Protein AF-A0A950UNB4-F1 (afdb_monomer_lite)

Structure (mmCIF, N/CA/C/O backbone):
data_AF-A0A950UNB4-F1
#
_entry.id   AF-A0A950UNB4-F1
#
loop_
_atom_site.group_PDB
_atom_site.id
_atom_site.type_symbol
_atom_site.label_atom_id
_atom_site.label_alt_id
_atom_site.label_comp_id
_atom_site.label_asym_id
_atom_site.label_entity_id
_atom_site.label_seq_id
_atom_site.pdbx_PDB_ins_code
_atom_site.Cartn_x
_atom_site.Cartn_y
_atom_site.Cartn_z
_atom_site.occupancy
_atom_site.B_iso_or_equiv
_atom_site.auth_seq_id
_atom_site.auth_comp_id
_atom_site.auth_asym_id
_atom_site.auth_atom_id
_atom_site.pdbx_PDB_model_num
ATOM 1 N N . MET A 1 1 ? 52.572 -15.939 2.441 1.00 41.12 1 MET A N 1
ATOM 2 C CA . MET A 1 1 ? 53.279 -15.025 3.361 1.00 41.12 1 MET A CA 1
ATOM 3 C C . MET A 1 1 ? 52.448 -14.920 4.624 1.00 41.12 1 MET A C 1
ATOM 5 O O . MET A 1 1 ? 51.323 -14.448 4.558 1.00 41.12 1 MET A O 1
ATOM 9 N N . SER A 1 2 ? 52.970 -15.480 5.713 1.00 45.66 2 SER A N 1
ATOM 10 C CA . SER A 1 2 ? 52.348 -15.537 7.039 1.00 45.66 2 SER A CA 1
ATOM 11 C C . SER A 1 2 ? 52.700 -14.290 7.850 1.00 45.66 2 SER A C 1
ATOM 13 O O . SER A 1 2 ? 53.858 -13.880 7.836 1.00 45.66 2 SER A O 1
ATOM 15 N N . IL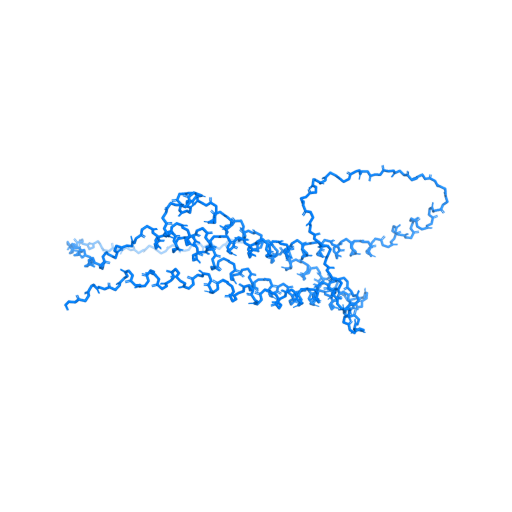E A 1 3 ? 51.739 -13.728 8.584 1.00 51.66 3 ILE A N 1
ATOM 16 C CA . ILE A 1 3 ? 51.956 -12.687 9.607 1.00 51.66 3 ILE A CA 1
ATOM 17 C C . ILE A 1 3 ? 51.062 -13.083 10.795 1.00 51.66 3 ILE A C 1
ATOM 19 O O . ILE A 1 3 ? 49.845 -13.032 10.683 1.00 51.66 3 ILE A O 1
ATOM 23 N N . LEU A 1 4 ? 51.570 -13.877 11.741 1.00 56.19 4 LEU A N 1
ATOM 24 C CA . LEU A 1 4 ? 52.256 -13.516 12.994 1.00 56.19 4 LEU A CA 1
ATOM 25 C C . LEU A 1 4 ? 51.346 -12.790 14.006 1.00 56.19 4 LEU A C 1
ATOM 27 O O . LEU A 1 4 ? 51.269 -11.567 14.056 1.00 56.19 4 LEU A O 1
ATOM 31 N N . THR A 1 5 ? 50.674 -13.598 14.825 1.00 55.00 5 THR A N 1
ATOM 32 C CA . THR A 1 5 ? 49.846 -13.210 15.972 1.00 55.00 5 THR A CA 1
ATOM 33 C C . THR A 1 5 ? 50.734 -13.058 17.211 1.00 55.00 5 THR A C 1
ATOM 35 O O . THR A 1 5 ? 51.374 -14.025 17.622 1.00 55.00 5 THR A O 1
ATOM 38 N N . VAL A 1 6 ? 50.780 -11.872 17.826 1.00 59.62 6 VAL A N 1
ATOM 39 C CA . VAL A 1 6 ? 51.459 -11.645 19.116 1.00 59.62 6 VAL A CA 1
ATOM 40 C C . VAL A 1 6 ? 50.409 -11.617 20.224 1.00 59.62 6 VAL A C 1
ATOM 42 O O . VAL A 1 6 ? 49.565 -10.725 20.268 1.00 59.62 6 VAL A O 1
ATOM 45 N N . ALA A 1 7 ? 50.460 -12.613 21.106 1.00 50.34 7 ALA A N 1
ATOM 46 C CA . ALA A 1 7 ? 49.634 -12.706 22.303 1.00 50.34 7 ALA A CA 1
ATOM 47 C C . ALA A 1 7 ? 50.354 -12.038 23.486 1.00 50.34 7 ALA A C 1
ATOM 49 O O . ALA A 1 7 ? 51.436 -12.470 23.880 1.00 50.34 7 ALA A O 1
ATOM 50 N N . LEU A 1 8 ? 49.748 -10.995 24.062 1.00 63.56 8 LEU A N 1
ATOM 51 C CA . LEU A 1 8 ? 50.171 -10.408 25.334 1.00 63.56 8 LEU A CA 1
ATOM 52 C C . LEU A 1 8 ? 49.414 -11.101 26.479 1.00 63.56 8 LEU A C 1
ATOM 54 O O . LEU A 1 8 ? 48.195 -10.973 26.584 1.00 63.56 8 LEU A O 1
ATOM 58 N N . LEU A 1 9 ? 50.136 -11.820 27.343 1.00 57.53 9 LEU A N 1
ATOM 59 C CA . LEU A 1 9 ? 49.620 -12.316 28.621 1.00 57.53 9 LEU A CA 1
ATOM 60 C C . LEU A 1 9 ? 49.656 -11.183 29.659 1.00 57.53 9 LEU A C 1
ATOM 62 O O . LEU A 1 9 ? 50.733 -10.731 30.044 1.00 57.53 9 LEU A O 1
ATOM 66 N N . ALA A 1 10 ? 48.487 -10.765 30.146 1.00 61.09 10 ALA A N 1
ATOM 67 C CA . ALA A 1 10 ? 48.351 -9.898 31.312 1.00 61.09 10 ALA A CA 1
ATOM 68 C C . ALA A 1 10 ? 47.981 -10.745 32.542 1.00 61.09 10 ALA A C 1
ATOM 70 O O . ALA A 1 10 ? 46.946 -11.410 32.563 1.00 61.09 10 ALA A O 1
ATOM 71 N N . VAL A 1 11 ? 48.836 -10.723 33.567 1.00 57.12 11 VAL A N 1
ATOM 72 C CA . VAL A 1 11 ? 48.591 -11.356 34.871 1.00 57.12 11 VAL A CA 1
ATOM 73 C C . VAL A 1 11 ? 47.710 -10.417 35.698 1.00 57.12 11 VAL A C 1
ATOM 75 O O . VAL A 1 11 ? 48.172 -9.387 36.183 1.00 57.12 11 VAL A O 1
ATOM 78 N N . GLY A 1 12 ? 46.423 -10.751 35.813 1.00 60.25 12 GLY A N 1
ATOM 79 C CA . GLY A 1 12 ? 45.445 -10.015 36.615 1.00 60.25 12 GLY A CA 1
ATOM 80 C C . GLY A 1 12 ? 45.428 -10.485 38.071 1.00 60.25 12 GLY A C 1
ATOM 81 O O . GLY A 1 12 ? 45.264 -11.670 38.349 1.00 60.25 12 GLY A O 1
ATOM 82 N N . VAL A 1 13 ? 45.587 -9.542 38.998 1.00 61.50 13 VAL A N 1
ATOM 83 C CA . VAL A 1 13 ? 45.483 -9.746 40.449 1.00 61.50 13 VAL A CA 1
ATOM 84 C C . VAL A 1 13 ? 44.013 -9.990 40.807 1.00 61.50 13 VAL A C 1
ATOM 86 O O . VAL A 1 13 ? 43.158 -9.159 40.505 1.00 61.50 13 VAL A O 1
ATOM 89 N N . ALA A 1 14 ? 43.701 -11.126 41.433 1.00 56.97 14 ALA A N 1
ATOM 90 C CA . ALA A 1 14 ? 42.340 -11.473 41.835 1.00 56.97 14 ALA A CA 1
ATOM 91 C C . ALA A 1 14 ? 41.871 -10.580 43.001 1.00 56.97 14 ALA A C 1
ATOM 93 O O . ALA A 1 14 ? 42.247 -10.795 44.153 1.00 56.97 14 ALA A O 1
ATOM 94 N N . GLN A 1 15 ? 41.048 -9.572 42.706 1.00 67.94 15 GLN A N 1
ATOM 95 C CA . GLN A 1 15 ? 40.270 -8.854 43.717 1.00 67.94 15 GLN A CA 1
ATOM 96 C C . GLN A 1 15 ? 39.088 -9.725 44.153 1.00 67.94 15 GLN A C 1
ATOM 98 O O . GLN A 1 15 ? 38.289 -10.162 43.326 1.00 67.94 15 GLN A O 1
ATOM 103 N N . ALA A 1 16 ? 38.981 -9.979 45.459 1.00 66.19 16 ALA A N 1
ATOM 104 C CA . ALA A 1 16 ? 37.821 -10.639 46.041 1.00 66.19 16 ALA A CA 1
ATOM 105 C C . ALA A 1 16 ? 36.559 -9.794 45.760 1.00 66.19 16 ALA A C 1
ATOM 107 O O . ALA A 1 16 ? 36.562 -8.598 46.070 1.00 66.19 16 ALA A O 1
ATOM 108 N N . PRO A 1 17 ? 35.496 -10.369 45.164 1.00 66.38 17 PRO A N 1
ATOM 109 C CA . PRO A 1 17 ? 34.292 -9.621 44.837 1.00 66.38 17 PRO A CA 1
ATOM 110 C C . PRO A 1 17 ? 33.612 -9.151 46.124 1.00 66.38 17 PRO A C 1
ATOM 112 O O . PRO A 1 17 ? 33.198 -9.955 46.960 1.00 66.38 17 PRO A O 1
ATOM 115 N N . ALA A 1 18 ? 33.506 -7.832 46.284 1.00 72.81 18 ALA A N 1
ATOM 116 C CA . ALA A 1 18 ? 32.663 -7.231 47.305 1.00 72.81 18 ALA A CA 1
ATOM 117 C C . ALA A 1 18 ? 31.197 -7.665 47.081 1.00 72.81 18 ALA A C 1
ATOM 119 O O . ALA A 1 18 ? 30.778 -7.789 45.925 1.00 72.81 18 ALA A O 1
ATOM 120 N N . PRO A 1 19 ? 30.407 -7.898 48.146 1.00 66.69 19 PRO A N 1
ATOM 121 C CA . PRO A 1 19 ? 29.003 -8.266 48.017 1.00 66.69 19 PRO A CA 1
ATOM 122 C C . PRO A 1 19 ? 28.251 -7.169 47.257 1.00 66.69 19 PRO A C 1
ATOM 124 O O . PRO A 1 19 ? 28.128 -6.036 47.723 1.00 66.69 19 PRO A O 1
ATOM 127 N N . ALA A 1 20 ? 27.788 -7.511 46.055 1.00 69.00 20 ALA A N 1
ATOM 128 C CA . ALA A 1 20 ? 27.021 -6.616 45.207 1.00 69.00 20 ALA A CA 1
ATOM 129 C C . ALA A 1 20 ? 25.715 -6.237 45.919 1.00 69.00 20 ALA A C 1
ATOM 131 O O . ALA A 1 20 ? 24.956 -7.108 46.349 1.00 69.00 20 ALA A O 1
ATOM 132 N N . ALA A 1 21 ? 25.465 -4.934 46.054 1.00 68.69 21 ALA A N 1
ATOM 133 C CA . ALA A 1 21 ? 24.196 -4.420 46.544 1.00 68.69 21 ALA A CA 1
ATOM 134 C C . ALA A 1 21 ? 23.060 -4.980 45.676 1.00 68.69 21 ALA A C 1
ATOM 136 O O . ALA A 1 21 ? 23.083 -4.849 44.451 1.00 68.69 21 ALA A O 1
ATOM 137 N N . SER A 1 22 ? 22.088 -5.630 46.316 1.00 72.50 22 SER A N 1
ATOM 138 C CA . SER A 1 22 ? 20.920 -6.187 45.634 1.00 72.50 22 SER A CA 1
ATOM 139 C C . SER A 1 22 ? 20.162 -5.043 44.942 1.00 72.50 22 SER A C 1
ATOM 141 O O . SER A 1 22 ? 19.781 -4.092 45.632 1.00 72.50 22 SER A O 1
ATOM 143 N N . PRO A 1 23 ? 19.981 -5.061 43.608 1.00 72.00 23 PRO A N 1
ATOM 144 C CA . PRO A 1 23 ? 19.343 -3.962 42.898 1.00 72.00 23 PRO A CA 1
ATOM 145 C C . PRO A 1 23 ? 17.878 -3.865 43.325 1.00 72.00 23 PRO A C 1
ATOM 147 O O . PRO A 1 23 ? 17.089 -4.786 43.114 1.00 72.00 23 PRO A O 1
ATOM 150 N N . THR A 1 24 ? 17.513 -2.738 43.933 1.00 74.69 24 THR A N 1
ATOM 151 C CA . THR A 1 24 ? 16.119 -2.395 44.213 1.00 74.69 24 THR A CA 1
ATOM 152 C C . THR A 1 24 ? 15.338 -2.441 42.893 1.00 74.69 24 THR A C 1
ATOM 154 O O . THR A 1 24 ? 15.761 -1.787 41.934 1.00 74.69 24 THR A O 1
ATOM 157 N N . PRO A 1 25 ? 14.231 -3.203 42.793 1.00 70.44 25 PRO A N 1
ATOM 158 C CA . PRO A 1 25 ? 13.469 -3.288 41.556 1.00 70.44 25 PRO A CA 1
ATOM 159 C C . PRO A 1 25 ? 12.986 -1.886 41.154 1.00 70.44 25 PRO A C 1
ATOM 161 O O . PRO A 1 25 ? 12.507 -1.142 42.018 1.00 70.44 25 PRO A O 1
ATOM 164 N N . PRO A 1 26 ? 13.126 -1.498 39.873 1.00 75.31 26 PRO A N 1
ATOM 165 C CA . PRO A 1 26 ? 12.706 -0.183 39.413 1.00 75.31 26 PRO A CA 1
ATOM 166 C C . PRO A 1 26 ? 11.214 0.019 39.721 1.00 75.31 26 PRO A C 1
ATOM 168 O O . PRO A 1 26 ? 10.431 -0.927 39.574 1.00 75.31 26 PRO A O 1
ATOM 171 N N . PRO A 1 27 ? 10.801 1.222 40.168 1.00 69.38 27 PRO A N 1
ATOM 172 C CA . PRO A 1 27 ? 9.409 1.489 40.492 1.00 69.38 27 PRO A CA 1
ATOM 173 C C . PRO A 1 27 ? 8.541 1.179 39.275 1.00 69.38 27 PRO A C 1
ATOM 175 O O . PRO A 1 27 ? 8.812 1.641 38.166 1.00 69.38 27 PRO A O 1
ATOM 178 N N . THR A 1 28 ? 7.510 0.360 39.480 1.00 62.16 28 THR A N 1
ATOM 179 C CA . THR A 1 28 ? 6.592 -0.044 38.414 1.00 62.16 28 THR A CA 1
ATOM 180 C C . THR A 1 28 ? 5.927 1.200 37.829 1.00 62.16 28 THR A C 1
ATOM 182 O O . THR A 1 28 ? 5.069 1.813 38.463 1.00 62.16 28 THR A O 1
ATOM 185 N N . ILE A 1 29 ? 6.332 1.577 36.617 1.00 62.59 29 ILE A N 1
ATOM 186 C CA . ILE A 1 29 ? 5.699 2.637 35.836 1.00 62.59 29 ILE A CA 1
ATOM 187 C C . ILE A 1 29 ? 4.278 2.148 35.521 1.00 62.59 29 ILE A C 1
ATOM 189 O O . ILE A 1 29 ? 4.100 1.102 34.903 1.00 62.59 29 ILE A O 1
ATOM 193 N N . ILE A 1 30 ? 3.293 2.854 36.075 1.00 63.88 30 ILE A N 1
ATOM 194 C CA . ILE A 1 30 ? 1.831 2.704 35.974 1.00 63.88 30 ILE A CA 1
ATOM 195 C C . ILE A 1 30 ? 1.367 1.688 34.907 1.00 63.88 30 ILE A C 1
ATOM 197 O O . ILE A 1 30 ? 1.528 1.902 33.706 1.00 63.88 30 ILE A O 1
ATOM 201 N N . ARG A 1 31 ? 0.712 0.597 35.337 1.00 62.59 31 ARG A N 1
ATOM 202 C CA . ARG A 1 31 ? 0.027 -0.331 34.420 1.00 62.59 31 ARG A CA 1
ATOM 203 C C . ARG A 1 31 ? -1.245 0.325 33.888 1.00 62.59 31 ARG A C 1
ATOM 205 O O . ARG A 1 31 ? -2.280 0.311 34.552 1.00 62.59 31 ARG A O 1
ATOM 212 N N . ILE A 1 32 ? -1.165 0.881 32.687 1.00 72.69 32 ILE A N 1
ATOM 213 C CA . ILE A 1 32 ? -2.324 1.390 31.956 1.00 72.69 32 ILE A CA 1
ATOM 214 C C . ILE A 1 32 ? -3.177 0.188 31.527 1.00 72.69 32 ILE A C 1
ATOM 216 O O . ILE A 1 32 ? -2.726 -0.654 30.750 1.00 72.69 32 ILE A O 1
ATOM 220 N N . LYS A 1 33 ? -4.403 0.078 32.051 1.00 78.38 33 LYS A N 1
ATOM 221 C CA . LYS A 1 33 ? -5.373 -0.925 31.593 1.00 78.38 33 LYS A CA 1
ATOM 222 C C . LYS A 1 33 ? -5.939 -0.465 30.249 1.00 78.38 33 LYS A C 1
ATOM 224 O O . LYS A 1 33 ? -6.772 0.431 30.223 1.00 78.38 33 LYS A O 1
ATOM 229 N N . SER A 1 34 ? -5.483 -1.053 29.146 1.00 87.50 34 SER A N 1
ATOM 230 C CA . SER A 1 34 ? -6.105 -0.852 27.833 1.00 87.50 34 SER A CA 1
ATOM 231 C C . SER A 1 34 ? -7.346 -1.728 27.696 1.00 87.50 34 SER A C 1
ATOM 233 O O . SER A 1 34 ? -7.325 -2.896 28.092 1.00 87.50 34 SER A O 1
ATOM 235 N N . THR A 1 35 ? -8.409 -1.198 27.098 1.00 91.75 35 THR A N 1
ATOM 236 C CA . THR A 1 35 ? -9.564 -2.014 26.712 1.00 91.75 35 THR A CA 1
ATOM 237 C C . THR A 1 35 ? -9.194 -2.990 25.587 1.00 91.75 35 THR A C 1
ATOM 239 O O . THR A 1 35 ? -8.235 -2.742 24.843 1.00 91.75 35 THR A O 1
ATOM 242 N N . PRO A 1 36 ? -9.951 -4.093 25.416 1.00 92.25 36 PRO A N 1
ATOM 243 C CA . PRO A 1 36 ? -9.761 -5.005 24.288 1.00 92.25 36 PRO A CA 1
ATOM 244 C C . PRO A 1 36 ? -9.831 -4.296 22.929 1.00 92.25 36 PRO A C 1
ATOM 246 O O . PRO A 1 36 ? -9.026 -4.594 22.050 1.00 92.25 36 PRO A O 1
ATOM 249 N N . PHE A 1 37 ? -10.724 -3.306 22.786 1.00 93.94 37 PHE A N 1
ATOM 250 C CA . PHE A 1 37 ? -10.820 -2.470 21.587 1.00 93.94 37 PHE A CA 1
ATOM 251 C C . PHE A 1 37 ? -9.504 -1.746 21.306 1.00 93.94 37 PHE A C 1
ATOM 253 O O . PHE A 1 37 ? -8.954 -1.879 20.217 1.00 93.94 37 PHE A O 1
ATOM 260 N N . CYS A 1 38 ? -8.954 -1.027 22.289 1.00 94.44 38 CYS A N 1
ATOM 261 C CA . CYS A 1 38 ? -7.722 -0.269 22.082 1.00 94.44 38 CYS A CA 1
ATOM 262 C C . CYS A 1 38 ? -6.505 -1.147 21.844 1.00 94.44 38 CYS A C 1
ATOM 264 O O . CYS A 1 38 ? -5.592 -0.748 21.122 1.00 94.44 38 CYS A O 1
ATOM 266 N N . GLN A 1 39 ? -6.498 -2.351 22.410 1.00 93.94 39 GLN A N 1
ATOM 267 C CA . GLN A 1 39 ? -5.476 -3.331 22.096 1.00 93.94 39 GLN A CA 1
ATOM 268 C C . GLN A 1 39 ? -5.593 -3.811 20.642 1.00 93.94 39 GLN A C 1
ATOM 270 O O . GLN A 1 39 ? -4.605 -3.761 19.916 1.00 93.94 39 GLN A O 1
ATOM 275 N N . ALA A 1 40 ? -6.786 -4.210 20.188 1.00 94.88 40 ALA A N 1
ATOM 276 C CA . ALA A 1 40 ? -7.013 -4.630 18.804 1.00 94.88 40 ALA A CA 1
ATOM 277 C C . ALA A 1 40 ? -6.703 -3.507 17.799 1.00 94.88 40 ALA A C 1
ATOM 279 O O . ALA A 1 40 ? -5.984 -3.732 16.824 1.00 94.88 40 ALA A O 1
ATOM 280 N N . PHE A 1 41 ? -7.175 -2.291 18.083 1.00 95.81 41 PHE A N 1
ATOM 281 C CA . PHE A 1 41 ? -6.915 -1.092 17.295 1.00 95.81 41 PHE A CA 1
ATOM 282 C C . PHE A 1 41 ? -5.414 -0.804 17.174 1.00 95.81 41 PHE A C 1
ATOM 284 O O . PHE A 1 41 ? -4.903 -0.649 16.068 1.00 95.81 41 PHE A O 1
ATOM 291 N N . ARG A 1 42 ? -4.687 -0.757 18.297 1.00 95.06 42 ARG A N 1
ATOM 292 C CA . ARG A 1 42 ? -3.248 -0.462 18.293 1.00 95.06 42 ARG A CA 1
ATOM 293 C C . ARG A 1 42 ? -2.448 -1.557 17.597 1.00 95.06 42 ARG A C 1
ATOM 295 O O . ARG A 1 42 ? -1.561 -1.245 16.813 1.00 95.06 42 ARG A O 1
ATOM 302 N N . ASP A 1 43 ? -2.737 -2.815 17.909 1.00 94.56 43 ASP A N 1
ATOM 303 C CA . ASP A 1 43 ? -1.905 -3.927 17.461 1.00 94.56 43 ASP A CA 1
ATOM 304 C C . ASP A 1 43 ? -2.146 -4.241 15.965 1.00 94.56 43 ASP A C 1
ATOM 306 O O . ASP A 1 43 ? -1.206 -4.647 15.284 1.00 94.56 43 ASP A O 1
ATOM 310 N N . ASN A 1 44 ? -3.351 -3.978 15.427 1.00 96.50 44 ASN A N 1
ATOM 311 C CA . ASN A 1 44 ? -3.733 -4.350 14.053 1.00 96.50 44 ASN A CA 1
ATOM 312 C C . ASN A 1 44 ? -4.006 -3.132 13.171 1.00 96.50 44 ASN A C 1
ATOM 314 O O . ASN A 1 44 ? -3.260 -2.894 12.226 1.00 96.50 44 ASN A O 1
ATOM 318 N N . ILE A 1 45 ? -5.032 -2.334 13.491 1.00 96.38 45 ILE A N 1
ATOM 319 C CA . ILE A 1 45 ? -5.467 -1.203 12.651 1.00 96.38 45 ILE A CA 1
ATOM 320 C C . ILE A 1 45 ? -4.340 -0.178 12.494 1.00 96.38 45 ILE A C 1
ATOM 322 O O . ILE A 1 45 ? -3.996 0.198 11.377 1.00 96.38 45 ILE A O 1
ATOM 326 N N . LEU A 1 46 ? -3.714 0.244 13.595 1.00 94.44 46 LEU A N 1
ATOM 327 C CA . LEU A 1 46 ? -2.632 1.226 13.546 1.00 94.44 46 LEU A CA 1
ATOM 328 C C . LEU A 1 46 ? -1.389 0.674 12.830 1.00 94.44 46 LEU A C 1
ATOM 330 O O . LEU A 1 46 ? -0.784 1.383 12.027 1.00 94.44 46 LEU A O 1
ATOM 334 N N . SER A 1 47 ? -1.035 -0.589 13.075 1.00 96.06 47 SER A N 1
ATOM 335 C CA . SER A 1 47 ? 0.068 -1.270 12.385 1.00 96.06 47 SER A CA 1
ATOM 336 C C . SER A 1 47 ? -0.175 -1.358 10.874 1.00 96.06 47 SER A C 1
ATOM 3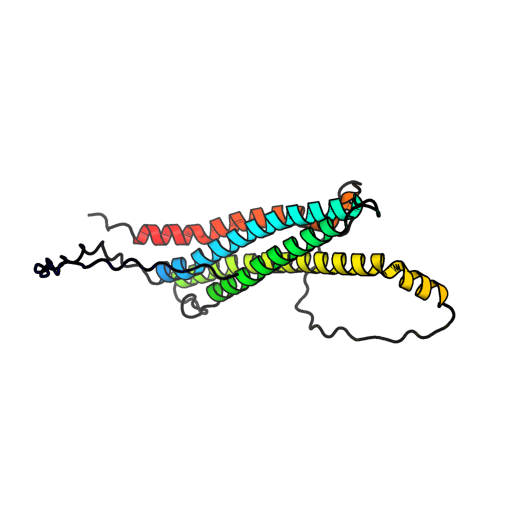38 O O . SER A 1 47 ? 0.719 -1.044 10.089 1.00 96.06 47 SER A O 1
ATOM 340 N N . ALA A 1 48 ? -1.397 -1.703 10.460 1.00 96.75 48 ALA A N 1
ATOM 341 C CA . ALA A 1 48 ? -1.799 -1.747 9.059 1.00 96.75 48 ALA A CA 1
ATOM 342 C C . ALA A 1 48 ? -1.727 -0.357 8.408 1.00 96.75 48 ALA A C 1
ATOM 344 O O . ALA A 1 48 ? -1.176 -0.225 7.320 1.00 96.75 48 ALA A O 1
ATOM 345 N N . VAL A 1 49 ? -2.183 0.700 9.093 1.00 95.56 49 VAL A N 1
ATOM 346 C CA . VAL A 1 49 ? -2.046 2.091 8.617 1.00 95.56 49 VAL A CA 1
ATOM 347 C C . VAL A 1 49 ? -0.582 2.463 8.396 1.00 95.56 49 VAL A C 1
ATOM 349 O O . VAL A 1 49 ? -0.248 3.059 7.374 1.00 95.56 49 VAL A O 1
ATOM 352 N N . VAL A 1 50 ? 0.307 2.122 9.333 1.00 95.12 50 VAL A N 1
ATOM 353 C CA . VAL A 1 50 ? 1.748 2.377 9.180 1.00 95.12 50 VAL A CA 1
ATOM 354 C C . VAL A 1 50 ? 2.304 1.627 7.967 1.00 95.12 50 VAL A C 1
ATOM 356 O O . VAL A 1 50 ? 3.028 2.228 7.174 1.00 95.12 50 VAL A O 1
ATOM 359 N N . GLY A 1 51 ? 1.918 0.361 7.785 1.00 95.56 51 GLY A N 1
ATOM 360 C CA . GLY A 1 51 ? 2.279 -0.433 6.612 1.00 95.56 51 GLY A CA 1
ATOM 361 C C . GLY A 1 51 ? 1.813 0.210 5.304 1.00 95.56 51 GLY A C 1
ATOM 362 O O . GLY A 1 51 ? 2.615 0.400 4.394 1.00 95.56 51 GLY A O 1
ATOM 363 N N . LEU A 1 52 ? 0.550 0.620 5.215 1.00 94.44 52 LEU A N 1
ATOM 364 C CA . LEU A 1 52 ? -0.001 1.252 4.012 1.00 94.44 52 LEU A CA 1
ATOM 365 C C . LEU A 1 52 ? 0.680 2.590 3.697 1.00 94.44 52 LEU A C 1
ATOM 367 O O . LEU A 1 52 ? 1.024 2.837 2.546 1.00 94.44 52 LEU A O 1
ATOM 371 N N . ARG A 1 53 ? 0.975 3.414 4.710 1.00 93.44 53 ARG A N 1
ATOM 372 C CA . ARG A 1 53 ? 1.715 4.675 4.515 1.00 93.44 53 ARG A CA 1
ATOM 373 C C . ARG A 1 53 ? 3.156 4.451 4.063 1.00 93.44 53 ARG A C 1
ATOM 375 O O . ARG A 1 53 ? 3.704 5.275 3.334 1.00 93.44 53 ARG A O 1
ATOM 382 N N . TYR A 1 54 ? 3.785 3.365 4.510 1.00 94.69 54 TYR A N 1
ATOM 383 C CA . TYR A 1 54 ? 5.092 2.968 3.996 1.00 94.69 54 TYR A CA 1
ATOM 384 C C . TYR A 1 54 ? 5.001 2.615 2.506 1.00 94.69 54 TYR A C 1
ATOM 386 O O . TYR A 1 54 ? 5.795 3.127 1.720 1.00 94.69 54 TYR A O 1
ATOM 394 N N . ASN A 1 55 ? 3.990 1.838 2.102 1.00 94.31 55 ASN A N 1
ATOM 395 C CA . ASN A 1 55 ? 3.749 1.537 0.690 1.00 94.31 55 ASN A CA 1
ATOM 396 C C . ASN A 1 55 ? 3.517 2.798 -0.145 1.00 94.31 55 ASN A C 1
ATOM 398 O O . ASN A 1 55 ? 4.097 2.891 -1.218 1.00 94.31 55 ASN A O 1
ATOM 402 N N . ASP A 1 56 ? 2.749 3.781 0.335 1.00 91.19 56 ASP A N 1
ATOM 403 C CA . ASP A 1 56 ? 2.522 5.035 -0.404 1.00 91.19 56 ASP A CA 1
ATOM 404 C C . ASP A 1 56 ? 3.839 5.745 -0.739 1.00 91.19 56 ASP A C 1
ATOM 406 O O . ASP A 1 56 ? 4.046 6.203 -1.864 1.00 91.19 56 ASP A O 1
ATOM 410 N N . ARG A 1 57 ? 4.771 5.783 0.222 1.00 92.38 57 ARG A N 1
ATOM 411 C CA . ARG A 1 57 ? 6.107 6.343 0.002 1.00 92.38 57 ARG A CA 1
ATOM 412 C C . ARG A 1 57 ? 6.891 5.546 -1.042 1.00 92.38 57 ARG A C 1
ATOM 414 O O . ARG A 1 57 ? 7.493 6.145 -1.928 1.00 92.38 57 ARG A O 1
ATOM 421 N N . VAL A 1 58 ? 6.900 4.218 -0.941 1.00 93.06 58 VAL A N 1
ATOM 422 C CA . VAL A 1 58 ? 7.624 3.349 -1.886 1.00 93.06 58 VAL A CA 1
ATOM 423 C C . VAL A 1 58 ? 7.015 3.440 -3.292 1.00 93.06 58 VAL A C 1
ATOM 425 O O . VAL A 1 58 ? 7.742 3.496 -4.283 1.00 93.06 58 VAL A O 1
ATOM 428 N N . ILE A 1 59 ? 5.686 3.538 -3.395 1.00 88.62 59 ILE A N 1
ATOM 429 C CA . ILE A 1 59 ? 4.971 3.779 -4.652 1.00 88.62 59 ILE A CA 1
ATOM 430 C C . ILE A 1 59 ? 5.394 5.126 -5.236 1.00 88.62 59 ILE A C 1
ATOM 432 O O . ILE A 1 59 ? 5.678 5.191 -6.428 1.00 88.62 59 ILE A O 1
ATOM 436 N N . ASP A 1 60 ? 5.498 6.183 -4.433 1.00 88.50 60 ASP A N 1
ATOM 437 C CA . ASP A 1 60 ? 5.995 7.482 -4.895 1.00 88.50 60 ASP A CA 1
ATOM 438 C C . ASP A 1 60 ? 7.441 7.425 -5.408 1.00 88.50 60 ASP A C 1
ATOM 440 O O . ASP A 1 60 ? 7.735 7.975 -6.473 1.00 88.50 60 ASP A O 1
ATOM 444 N N . GLU A 1 61 ? 8.327 6.709 -4.712 1.00 90.94 61 GLU A N 1
ATOM 445 C CA . GLU A 1 61 ? 9.701 6.461 -5.166 1.00 90.94 61 GLU A CA 1
ATOM 446 C C . GLU A 1 61 ? 9.706 5.709 -6.514 1.00 90.94 61 GLU A C 1
ATOM 448 O O . GLU A 1 61 ? 10.436 6.090 -7.433 1.00 90.94 61 GLU A O 1
ATOM 453 N N . SER A 1 62 ? 8.803 4.736 -6.699 1.00 89.62 62 SER A N 1
ATOM 454 C CA . SER A 1 62 ? 8.674 3.983 -7.957 1.00 89.62 62 SER A CA 1
ATOM 455 C C . SER A 1 62 ? 8.297 4.853 -9.159 1.00 89.62 62 SER A C 1
ATOM 457 O O . SER A 1 62 ? 8.725 4.567 -10.276 1.00 89.62 62 SER A O 1
ATOM 459 N N . LYS A 1 63 ? 7.564 5.958 -8.953 1.00 87.06 63 LYS A N 1
ATOM 460 C CA . LYS A 1 63 ? 7.205 6.896 -10.035 1.00 87.06 63 LYS A CA 1
ATOM 461 C C . LYS A 1 63 ? 8.431 7.603 -10.583 1.00 87.06 63 LYS A C 1
ATOM 463 O O . LYS A 1 63 ? 8.551 7.784 -11.795 1.00 87.06 63 LYS A O 1
ATOM 468 N N . SER A 1 64 ? 9.334 7.997 -9.686 1.00 88.69 64 SER A N 1
ATOM 469 C CA . SER A 1 64 ? 10.603 8.619 -10.056 1.00 88.69 64 SER A CA 1
ATOM 470 C C . SER A 1 64 ? 11.445 7.640 -10.871 1.00 88.69 64 SER A C 1
ATOM 472 O O . SER A 1 64 ? 11.890 7.976 -11.968 1.00 88.69 64 SER A O 1
ATOM 474 N N . THR A 1 65 ? 11.559 6.392 -10.404 1.00 90.12 65 THR A N 1
ATOM 475 C CA . THR A 1 65 ? 12.275 5.329 -11.123 1.00 90.12 65 THR A CA 1
ATOM 476 C C . THR A 1 65 ? 11.644 5.022 -12.482 1.00 90.12 65 THR A C 1
ATOM 478 O O . THR A 1 65 ? 12.364 4.925 -13.467 1.00 90.12 65 THR A O 1
ATOM 481 N N . LEU A 1 66 ? 10.314 4.936 -12.584 1.00 86.88 66 LEU A N 1
ATOM 482 C CA . LEU A 1 66 ? 9.614 4.732 -13.860 1.00 86.88 66 LEU A CA 1
ATOM 483 C C . LEU A 1 66 ? 9.802 5.898 -14.830 1.00 86.88 66 LEU A C 1
ATOM 485 O O . LEU A 1 66 ? 9.974 5.678 -16.025 1.00 86.88 66 LEU A O 1
ATOM 489 N N . SER A 1 67 ? 9.785 7.133 -14.328 1.00 86.00 67 SER A N 1
ATOM 490 C CA . SER A 1 67 ? 10.020 8.323 -15.151 1.00 86.00 67 SER A CA 1
ATOM 491 C C . SER A 1 67 ? 11.451 8.348 -15.680 1.00 86.00 67 SER A C 1
ATOM 493 O O . SER A 1 67 ? 11.667 8.673 -16.846 1.00 86.00 67 SER A O 1
ATOM 495 N N . LYS A 1 68 ? 12.421 7.958 -14.844 1.00 87.69 68 LYS A N 1
ATOM 496 C CA . LYS A 1 68 ? 13.818 7.821 -15.249 1.00 87.69 68 LYS A CA 1
ATOM 497 C C . LYS A 1 68 ? 13.994 6.703 -16.277 1.00 87.69 68 LYS A C 1
ATOM 499 O O . LYS A 1 68 ? 14.539 6.961 -17.340 1.00 87.69 68 LYS A O 1
ATOM 504 N N . LEU A 1 69 ? 13.406 5.531 -16.033 1.00 85.25 69 LEU A N 1
ATOM 505 C CA . LEU A 1 69 ? 13.393 4.418 -16.981 1.00 85.25 69 LEU A CA 1
ATOM 506 C C . LEU A 1 69 ? 12.786 4.834 -18.331 1.00 85.25 69 LEU A C 1
ATOM 508 O O . LEU A 1 69 ? 13.313 4.486 -19.384 1.00 85.25 69 LEU A O 1
ATOM 512 N N . ALA A 1 70 ? 11.687 5.596 -18.314 1.00 84.56 70 ALA A N 1
ATOM 513 C CA . ALA A 1 70 ? 11.062 6.126 -19.522 1.00 84.56 70 ALA A CA 1
ATOM 514 C C . ALA A 1 70 ? 11.990 7.095 -20.264 1.00 84.56 70 ALA A C 1
ATOM 516 O O . ALA A 1 70 ? 12.112 7.003 -21.484 1.00 84.56 70 ALA A O 1
ATOM 517 N N . PHE A 1 71 ? 12.652 8.001 -19.541 1.00 85.06 71 PHE A N 1
ATOM 518 C CA . PHE A 1 71 ? 13.614 8.930 -20.121 1.00 85.06 71 PHE A CA 1
ATOM 519 C C . PHE A 1 71 ? 14.807 8.191 -20.735 1.00 85.06 71 PHE A C 1
ATOM 521 O O . PHE A 1 71 ? 15.080 8.386 -21.917 1.00 85.06 71 PHE A O 1
ATOM 528 N N . ASP A 1 72 ? 15.445 7.296 -19.981 1.00 83.75 72 ASP A N 1
ATOM 529 C CA . ASP A 1 72 ? 16.606 6.521 -20.425 1.00 83.75 72 ASP A CA 1
ATOM 530 C C . ASP A 1 72 ? 16.243 5.657 -21.648 1.00 83.75 72 ASP A C 1
ATOM 532 O O . ASP A 1 72 ? 16.985 5.635 -22.624 1.00 83.75 72 ASP A O 1
ATOM 536 N N . SER A 1 73 ? 15.033 5.079 -21.697 1.00 79.56 73 SER A N 1
ATOM 537 C CA . SER A 1 73 ? 14.571 4.287 -22.852 1.00 79.56 73 SER A CA 1
ATOM 538 C C . SER A 1 73 ? 14.424 5.066 -24.169 1.00 79.56 73 SER A C 1
ATOM 540 O O . SER A 1 73 ? 14.397 4.458 -25.238 1.00 79.56 73 SER A O 1
ATOM 542 N N . VAL A 1 74 ? 14.292 6.396 -24.107 1.00 79.38 74 VAL A N 1
ATOM 543 C CA . VAL A 1 74 ? 14.143 7.272 -25.285 1.00 79.38 74 VAL A CA 1
ATOM 544 C C . VAL A 1 74 ? 15.431 8.046 -25.571 1.00 79.38 74 VAL A C 1
ATOM 546 O O . VAL A 1 74 ? 15.720 8.354 -26.727 1.00 79.38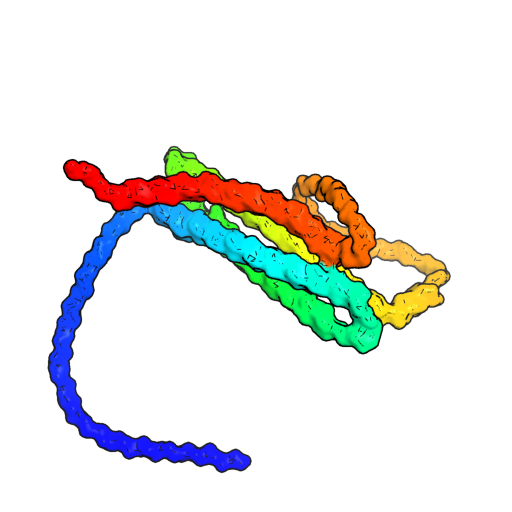 74 VAL A O 1
ATOM 549 N N . ALA A 1 75 ? 16.182 8.393 -24.525 1.00 77.56 75 ALA A N 1
ATOM 550 C CA . ALA A 1 75 ? 17.395 9.195 -24.604 1.00 77.56 75 ALA A CA 1
ATOM 551 C C . ALA A 1 75 ? 18.655 8.368 -24.892 1.00 77.56 75 ALA A C 1
ATOM 553 O O . ALA A 1 75 ? 19.643 8.947 -25.349 1.00 77.56 75 ALA A O 1
ATOM 554 N N . GLU A 1 76 ? 18.651 7.056 -24.625 1.00 63.12 76 GLU A N 1
ATOM 555 C CA . GLU A 1 76 ? 19.802 6.196 -24.905 1.00 63.12 76 GLU A CA 1
ATOM 556 C C . GLU A 1 76 ? 20.099 6.171 -26.416 1.00 63.12 76 GLU A C 1
ATOM 558 O O . GLU A 1 76 ? 19.421 5.539 -27.227 1.00 63.12 76 GLU A O 1
ATOM 563 N N . ASP A 1 77 ? 21.165 6.886 -26.792 1.00 61.78 77 ASP A N 1
ATOM 564 C CA . ASP A 1 77 ? 21.904 6.649 -28.028 1.00 61.78 77 ASP A CA 1
ATOM 565 C C . ASP A 1 77 ? 22.282 5.155 -28.045 1.00 61.78 77 ASP A C 1
ATOM 567 O O . ASP A 1 77 ? 22.787 4.664 -27.035 1.00 61.78 77 ASP A O 1
ATOM 571 N N . PRO A 1 78 ? 22.099 4.407 -29.148 1.00 59.56 78 PRO A N 1
ATOM 572 C CA . PRO A 1 78 ? 22.477 2.991 -29.242 1.00 59.56 78 PRO A CA 1
ATOM 573 C C . PRO A 1 78 ? 23.954 2.690 -28.907 1.00 59.56 78 PRO A C 1
ATOM 575 O O . PRO A 1 78 ? 24.353 1.528 -28.841 1.00 59.56 78 PRO A O 1
ATOM 578 N N . ARG A 1 79 ? 24.788 3.719 -28.709 1.00 56.59 79 ARG A N 1
ATOM 579 C CA . ARG A 1 79 ? 26.180 3.627 -28.241 1.00 56.59 79 ARG A CA 1
ATOM 580 C C . ARG A 1 79 ? 26.362 3.838 -26.731 1.00 56.59 79 ARG A C 1
ATOM 582 O O . ARG A 1 79 ? 27.472 3.648 -26.234 1.00 56.59 79 ARG A O 1
ATOM 589 N N . VAL A 1 80 ? 25.323 4.243 -26.005 1.00 55.41 80 VAL A N 1
ATOM 590 C CA . VAL A 1 80 ? 25.357 4.609 -24.586 1.00 55.41 80 VAL A CA 1
ATOM 591 C C . VAL A 1 80 ?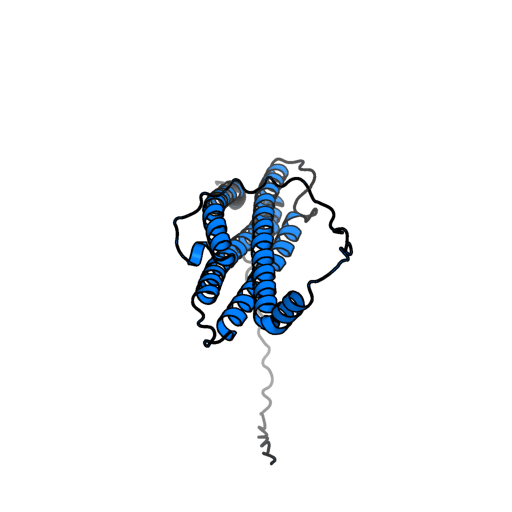 24.689 3.520 -23.741 1.00 55.41 80 VAL A C 1
ATOM 593 O O . VAL A 1 80 ? 23.496 3.285 -23.805 1.00 55.41 80 VAL A O 1
ATOM 596 N N . SER A 1 81 ? 25.538 2.848 -22.962 1.00 61.81 81 SER A N 1
ATOM 597 C CA . SER A 1 81 ? 25.308 2.064 -21.739 1.00 61.81 81 SER A CA 1
ATOM 598 C C . SER A 1 81 ? 23.875 1.609 -21.379 1.00 61.81 81 SER A C 1
ATOM 600 O O . SER A 1 81 ? 23.254 2.177 -20.483 1.00 61.81 81 SER A O 1
ATOM 602 N N . THR A 1 82 ? 23.510 0.406 -21.835 1.00 75.69 82 THR A N 1
ATOM 603 C CA . THR A 1 82 ? 22.388 -0.423 -21.327 1.00 75.69 82 THR A CA 1
ATOM 604 C C . THR A 1 82 ? 22.408 -0.690 -19.810 1.00 75.69 82 THR A C 1
ATOM 606 O O . THR A 1 82 ? 21.464 -1.254 -19.245 1.00 75.69 82 THR A O 1
ATOM 609 N N . ALA A 1 83 ? 23.504 -0.348 -19.125 1.00 81.88 83 ALA A N 1
ATOM 610 C CA . ALA A 1 83 ? 23.617 -0.489 -17.681 1.00 81.88 83 ALA A CA 1
ATOM 611 C C . ALA A 1 83 ? 22.678 0.467 -16.926 1.00 81.88 83 ALA A C 1
ATOM 613 O O . ALA A 1 83 ? 22.212 0.091 -15.854 1.00 81.88 83 ALA A O 1
ATOM 614 N N . GLY A 1 84 ? 22.367 1.653 -17.473 1.00 84.50 84 GLY A N 1
ATOM 615 C CA . GLY A 1 84 ? 21.432 2.604 -16.854 1.00 84.50 84 GLY A CA 1
ATOM 616 C C . GLY A 1 84 ? 20.031 2.008 -16.757 1.00 84.50 84 GLY A C 1
ATOM 617 O O . GLY A 1 84 ? 19.523 1.790 -15.655 1.00 84.50 84 GLY A O 1
ATOM 618 N N . LEU A 1 85 ? 19.495 1.592 -17.908 1.00 83.75 85 LEU A N 1
ATOM 619 C CA . LEU A 1 85 ? 18.220 0.885 -18.013 1.00 83.75 85 LEU A CA 1
ATOM 620 C C . LEU A 1 85 ? 18.142 -0.354 -17.101 1.00 83.75 85 LEU A C 1
ATOM 622 O O . LEU A 1 85 ? 17.150 -0.554 -16.401 1.00 83.75 85 LEU A O 1
ATOM 626 N N . THR A 1 86 ? 19.199 -1.176 -17.075 1.00 84.75 86 THR A N 1
ATOM 627 C CA . THR A 1 86 ? 19.244 -2.404 -16.257 1.00 84.75 86 THR A CA 1
ATOM 628 C C . THR A 1 86 ? 19.205 -2.088 -14.757 1.00 84.75 86 THR A C 1
ATOM 630 O O . THR A 1 86 ? 18.545 -2.788 -13.986 1.00 84.75 86 THR A O 1
ATOM 633 N N . MET A 1 87 ? 19.891 -1.027 -14.324 1.00 89.44 87 MET A N 1
ATOM 634 C CA . MET A 1 87 ? 19.880 -0.597 -12.925 1.00 89.44 87 MET A CA 1
ATOM 635 C C . MET A 1 87 ? 18.517 -0.044 -12.508 1.00 89.44 87 MET A C 1
ATOM 637 O O . MET A 1 87 ? 18.051 -0.367 -11.415 1.00 89.44 87 MET A O 1
ATOM 641 N N . ASP A 1 88 ? 17.855 0.726 -13.369 1.00 89.19 88 ASP A N 1
ATOM 642 C CA . ASP A 1 88 ? 16.519 1.265 -13.093 1.00 89.19 88 ASP A CA 1
ATOM 643 C C . ASP A 1 88 ? 15.469 0.152 -13.024 1.00 89.19 88 ASP A C 1
ATOM 645 O O . ASP A 1 88 ? 14.642 0.114 -12.113 1.00 89.19 88 ASP A O 1
ATOM 649 N N . GLN A 1 89 ? 15.564 -0.819 -13.932 1.00 89.00 89 GLN A N 1
ATOM 650 C CA . GLN A 1 89 ? 14.791 -2.057 -13.909 1.00 89.00 89 GLN A CA 1
ATOM 651 C C . GLN A 1 89 ? 14.978 -2.832 -12.597 1.00 89.00 89 GLN A C 1
ATOM 653 O O . GLN A 1 89 ? 14.000 -3.229 -11.962 1.00 89.00 89 GLN A O 1
ATOM 658 N N . TYR A 1 90 ? 16.226 -3.021 -12.162 1.00 90.38 90 TYR A N 1
ATOM 659 C CA . TYR A 1 90 ? 16.525 -3.684 -10.894 1.00 90.38 90 TYR A CA 1
ATOM 660 C C . TYR A 1 90 ? 15.934 -2.924 -9.699 1.00 90.38 90 TYR A C 1
ATOM 662 O O . TYR A 1 90 ? 15.300 -3.533 -8.837 1.00 90.38 90 TYR A O 1
ATOM 670 N N . GLN A 1 91 ? 16.102 -1.598 -9.654 1.00 92.69 91 GLN A N 1
ATOM 671 C CA . GLN A 1 91 ? 15.532 -0.755 -8.600 1.00 92.69 91 GLN A CA 1
ATOM 672 C C . GLN A 1 91 ? 14.010 -0.878 -8.550 1.00 92.69 91 GLN A C 1
ATOM 674 O O . GLN A 1 91 ? 13.451 -1.067 -7.471 1.00 92.69 91 GLN A O 1
ATOM 679 N N . LEU A 1 92 ? 13.343 -0.843 -9.705 1.00 90.88 92 LEU A N 1
ATOM 680 C CA . LEU A 1 92 ? 11.897 -0.999 -9.776 1.00 90.88 92 LEU A CA 1
ATOM 681 C C . LEU A 1 92 ? 11.448 -2.365 -9.239 1.00 90.88 92 LEU A C 1
ATOM 683 O O . LEU A 1 92 ? 10.521 -2.425 -8.434 1.00 90.88 92 LEU A O 1
ATOM 687 N N . GLY A 1 93 ? 12.150 -3.444 -9.597 1.00 90.94 93 GLY A N 1
ATOM 688 C CA . GLY A 1 93 ? 11.890 -4.782 -9.059 1.00 90.94 93 GLY A CA 1
ATOM 689 C C . GLY A 1 93 ? 12.024 -4.859 -7.532 1.00 90.94 93 GLY A C 1
ATOM 690 O O . GLY A 1 93 ? 11.196 -5.484 -6.869 1.00 90.94 93 GLY A O 1
ATOM 691 N N . GLN A 1 94 ? 13.015 -4.174 -6.948 1.00 95.00 94 GLN A N 1
ATOM 692 C CA . GLN A 1 94 ? 13.170 -4.094 -5.489 1.00 95.00 94 GLN A CA 1
ATOM 693 C C . GLN A 1 94 ? 12.008 -3.345 -4.823 1.00 95.00 94 GLN A C 1
ATOM 695 O O . GLN A 1 94 ? 11.505 -3.798 -3.795 1.00 95.00 94 GLN A O 1
ATOM 700 N N . LEU A 1 95 ? 11.552 -2.235 -5.410 1.00 93.44 95 LEU A N 1
ATOM 701 C CA . LEU A 1 95 ? 10.412 -1.469 -4.895 1.00 93.44 95 LEU A CA 1
ATOM 702 C C . LEU A 1 95 ? 9.121 -2.300 -4.948 1.00 93.44 95 LEU A C 1
ATOM 704 O O . LEU A 1 95 ? 8.398 -2.377 -3.954 1.00 93.44 95 LEU A O 1
ATOM 708 N N . VAL A 1 96 ? 8.871 -2.994 -6.066 1.00 93.81 96 VAL A N 1
ATOM 709 C CA . VAL A 1 96 ? 7.730 -3.915 -6.222 1.00 93.81 96 VAL A CA 1
ATOM 710 C C . VAL A 1 96 ? 7.770 -5.005 -5.147 1.00 93.81 96 VAL A C 1
ATOM 712 O O . VAL A 1 96 ? 6.777 -5.246 -4.461 1.00 93.81 96 VAL A O 1
ATOM 715 N N . HIS A 1 97 ? 8.932 -5.627 -4.937 1.00 95.25 97 HIS A N 1
ATOM 716 C CA . HIS A 1 97 ? 9.095 -6.665 -3.922 1.00 95.25 97 HIS A CA 1
ATOM 717 C C . HIS A 1 97 ? 8.810 -6.157 -2.498 1.00 95.25 97 HIS A C 1
ATOM 719 O O . HIS A 1 97 ? 8.123 -6.833 -1.729 1.00 95.25 97 HIS A O 1
ATOM 725 N N . GLN A 1 98 ? 9.292 -4.959 -2.150 1.00 95.12 98 GLN A N 1
ATOM 726 C CA . GLN A 1 98 ? 9.058 -4.350 -0.836 1.00 95.12 98 GLN A CA 1
ATOM 727 C C . GLN A 1 98 ? 7.568 -4.092 -0.580 1.00 95.12 98 GLN A C 1
ATOM 729 O O . GLN A 1 98 ? 7.062 -4.470 0.479 1.00 95.12 98 GLN A O 1
ATOM 734 N N . VAL A 1 99 ? 6.857 -3.511 -1.554 1.00 95.00 99 VAL A N 1
ATOM 735 C CA . VAL A 1 99 ? 5.407 -3.266 -1.447 1.00 95.00 99 VAL A CA 1
ATOM 736 C C . VAL A 1 99 ? 4.644 -4.585 -1.340 1.00 95.00 99 VAL A C 1
ATOM 738 O O . VAL A 1 99 ? 3.793 -4.721 -0.464 1.00 95.00 99 VAL A O 1
ATOM 741 N N . ALA A 1 100 ? 4.976 -5.577 -2.173 1.00 96.75 100 ALA A N 1
ATOM 742 C CA . ALA A 1 100 ? 4.336 -6.893 -2.155 1.00 96.75 100 ALA A CA 1
ATOM 743 C C . ALA A 1 100 ? 4.450 -7.560 -0.779 1.00 96.75 100 ALA A C 1
ATOM 745 O O . ALA A 1 100 ? 3.452 -7.978 -0.193 1.00 96.75 100 ALA A O 1
ATOM 746 N N . HIS A 1 101 ? 5.671 -7.629 -0.244 1.00 97.44 101 HIS A N 1
ATOM 747 C CA . HIS A 1 101 ? 5.932 -8.248 1.049 1.00 97.44 101 HIS A CA 1
ATOM 748 C C . HIS A 1 101 ? 5.202 -7.511 2.177 1.00 97.44 101 HIS A C 1
ATOM 750 O O . HIS A 1 101 ? 4.590 -8.144 3.035 1.00 97.44 101 HIS A O 1
ATOM 756 N N . ASN A 1 102 ? 5.208 -6.178 2.165 1.00 97.19 102 ASN A N 1
ATOM 757 C CA . ASN A 1 102 ? 4.496 -5.399 3.171 1.00 97.19 102 ASN A CA 1
ATOM 758 C C . ASN A 1 102 ? 2.965 -5.543 3.062 1.00 97.19 102 ASN A C 1
ATOM 760 O O . ASN A 1 102 ? 2.302 -5.645 4.091 1.00 97.19 102 ASN A O 1
ATOM 764 N N . LEU A 1 103 ? 2.395 -5.643 1.853 1.00 97.12 103 LEU A N 1
ATOM 765 C CA . LEU A 1 103 ? 0.965 -5.932 1.666 1.00 97.12 103 LEU A CA 1
ATOM 766 C C . LEU A 1 103 ? 0.563 -7.286 2.262 1.00 97.12 103 LEU A C 1
ATOM 768 O O . LEU A 1 103 ? -0.497 -7.378 2.874 1.00 97.12 103 LEU A O 1
ATOM 772 N N . VAL A 1 104 ? 1.413 -8.314 2.162 1.00 98.00 104 VAL A N 1
ATOM 773 C CA . VAL A 1 104 ? 1.166 -9.608 2.827 1.00 98.00 104 VAL A CA 1
ATOM 774 C C . VAL A 1 104 ? 1.042 -9.431 4.344 1.00 98.00 104 VAL A C 1
ATOM 776 O O . VAL A 1 104 ? 0.111 -9.965 4.946 1.00 98.00 104 VAL A O 1
ATOM 779 N N . HIS A 1 105 ? 1.929 -8.644 4.962 1.00 97.62 105 HIS A N 1
ATOM 780 C CA . HIS A 1 105 ? 1.843 -8.338 6.398 1.00 97.62 105 HIS A CA 1
ATOM 781 C C . HIS A 1 105 ? 0.587 -7.541 6.746 1.00 97.62 105 HIS A C 1
ATOM 783 O O . HIS A 1 105 ? -0.074 -7.852 7.734 1.00 97.62 105 HIS A O 1
ATOM 789 N N . VAL A 1 106 ? 0.221 -6.546 5.932 1.00 97.62 106 VAL A N 1
ATOM 790 C CA . VAL A 1 106 ? -1.009 -5.766 6.132 1.00 97.62 106 VAL A CA 1
ATOM 791 C C . VAL A 1 106 ? -2.242 -6.668 6.066 1.00 97.62 106 VAL A C 1
ATOM 793 O O . VAL A 1 106 ? -3.064 -6.613 6.976 1.00 97.62 106 VAL A O 1
ATOM 796 N N . TYR A 1 107 ? -2.360 -7.546 5.067 1.00 98.00 107 TYR A N 1
ATOM 797 C CA . TYR A 1 107 ? -3.488 -8.479 4.990 1.00 98.00 107 TYR A CA 1
ATOM 798 C C . TYR A 1 107 ? -3.523 -9.452 6.167 1.00 98.00 107 TYR A C 1
ATOM 800 O O . TYR A 1 107 ? -4.598 -9.715 6.696 1.00 98.00 107 TYR A O 1
ATOM 808 N N . ALA A 1 108 ? -2.369 -9.934 6.631 1.00 97.75 108 ALA A N 1
ATOM 809 C CA . ALA A 1 108 ? -2.309 -10.785 7.816 1.00 97.75 108 ALA A CA 1
ATOM 810 C C . ALA A 1 108 ? -2.807 -10.062 9.083 1.00 97.75 108 ALA A C 1
ATOM 812 O O . ALA A 1 108 ? -3.522 -10.659 9.883 1.00 97.75 108 ALA A O 1
ATOM 813 N N . LEU A 1 109 ? -2.478 -8.774 9.249 1.00 97.06 109 LEU A N 1
ATOM 814 C CA . LEU A 1 109 ? -2.994 -7.945 10.347 1.00 97.06 109 LEU A CA 1
ATOM 815 C C . LEU A 1 109 ? -4.504 -7.703 10.225 1.00 97.06 109 LEU A C 1
ATOM 817 O O . LEU A 1 109 ? -5.208 -7.657 11.232 1.00 97.06 109 LEU A O 1
ATOM 821 N N . LEU A 1 110 ? -5.000 -7.520 9.000 1.00 96.50 110 LEU A N 1
ATOM 822 C CA . LEU A 1 110 ? -6.411 -7.242 8.740 1.00 96.50 110 LEU A CA 1
ATOM 823 C C . LEU A 1 110 ? -7.292 -8.498 8.770 1.00 96.50 110 LEU A C 1
ATOM 825 O O . LEU A 1 110 ? -8.482 -8.356 9.016 1.00 96.50 110 LEU A O 1
ATOM 829 N N . ASP A 1 111 ? -6.760 -9.704 8.559 1.00 97.06 111 ASP A N 1
ATOM 830 C CA . ASP A 1 111 ? -7.530 -10.963 8.598 1.00 97.06 111 ASP A CA 1
ATOM 831 C C . ASP A 1 111 ? -7.373 -11.746 9.919 1.00 97.06 111 ASP A C 1
ATOM 833 O O . ASP A 1 111 ? -7.886 -12.856 10.019 1.00 97.06 111 ASP A O 1
ATOM 837 N N . ASP A 1 112 ? -6.713 -11.214 10.961 1.00 96.31 112 ASP A N 1
ATOM 838 C CA . ASP A 1 112 ? -6.581 -11.922 12.250 1.00 96.31 112 ASP A CA 1
ATOM 839 C C . ASP A 1 112 ? -7.932 -12.003 13.000 1.00 96.31 112 ASP A C 1
ATOM 841 O O . ASP A 1 112 ? -8.358 -11.023 13.630 1.00 96.31 112 ASP A O 1
ATOM 845 N N . PRO A 1 113 ? -8.598 -13.179 13.039 1.00 94.12 113 PRO A N 1
ATOM 846 C CA . PRO A 1 113 ? -9.925 -13.311 13.635 1.00 94.12 113 PRO A CA 1
ATOM 847 C C . PRO A 1 113 ? -9.905 -13.214 15.165 1.00 94.12 113 PRO A C 1
ATOM 849 O O . PRO A 1 113 ? -10.954 -13.025 15.782 1.00 94.12 113 PRO A O 1
ATOM 852 N N . ASN A 1 114 ? -8.733 -13.360 15.796 1.00 92.12 114 ASN A N 1
ATOM 853 C CA . ASN A 1 114 ? -8.590 -13.253 17.248 1.00 92.12 114 ASN A CA 1
ATOM 854 C C . ASN A 1 114 ? -8.566 -11.796 17.711 1.00 92.12 114 ASN A C 1
ATOM 856 O O . ASN A 1 114 ? -8.761 -11.513 18.895 1.00 92.12 114 ASN A O 1
ATOM 860 N N . ARG A 1 115 ? -8.280 -10.875 16.790 1.00 91.75 115 ARG A N 1
ATOM 861 C CA . ARG A 1 115 ? -8.156 -9.445 17.064 1.00 91.75 115 ARG A CA 1
ATOM 862 C C . ARG A 1 115 ? -9.280 -8.644 16.430 1.00 91.75 115 ARG A C 1
ATOM 864 O O . ARG A 1 115 ? -9.761 -7.700 17.050 1.00 91.75 115 ARG A O 1
ATOM 871 N N . LEU A 1 116 ? -9.697 -9.036 15.230 1.00 94.56 116 LEU A N 1
ATOM 872 C CA . LEU A 1 116 ? -10.757 -8.404 14.459 1.00 94.56 116 LEU A CA 1
ATOM 873 C C . LEU A 1 116 ? -11.904 -9.415 14.286 1.00 94.56 116 LEU A C 1
ATOM 875 O O . LEU A 1 116 ? -11.828 -10.319 13.450 1.00 94.56 116 LEU A O 1
ATOM 879 N N . PRO A 1 117 ? -12.964 -9.331 15.110 1.00 91.06 117 PRO A N 1
ATOM 880 C CA . PRO A 1 117 ? -14.044 -10.305 15.068 1.00 91.06 117 PRO A CA 1
ATOM 881 C C . PRO A 1 117 ? -14.819 -10.204 13.749 1.00 91.06 117 PRO A C 1
ATOM 883 O O . PRO A 1 117 ? -15.448 -9.191 13.459 1.00 91.06 117 PRO A O 1
ATOM 886 N N . ARG A 1 118 ? -14.862 -11.308 12.990 1.00 93.19 118 ARG A N 1
ATOM 887 C CA . ARG A 1 118 ? -15.609 -11.402 11.716 1.00 93.19 118 ARG A CA 1
ATOM 888 C C . ARG A 1 118 ? -17.110 -11.134 11.852 1.00 93.19 118 ARG A C 1
ATOM 890 O O . ARG A 1 118 ? -17.752 -10.713 10.899 1.00 93.19 118 ARG A O 1
ATOM 897 N N . ASN A 1 119 ? -17.670 -11.407 13.029 1.00 95.19 119 ASN A N 1
ATOM 898 C CA . ASN A 1 119 ? -19.079 -11.186 13.343 1.00 95.19 119 ASN A CA 1
ATOM 899 C C . ASN A 1 119 ? -19.177 -10.123 14.443 1.00 95.19 119 ASN A C 1
ATOM 901 O O . ASN A 1 119 ? -19.151 -10.492 15.623 1.00 95.19 119 ASN A O 1
ATOM 905 N N . PRO A 1 120 ? -19.254 -8.827 14.094 1.00 95.25 120 PRO A N 1
ATOM 906 C CA . PRO A 1 120 ? -19.264 -7.761 15.083 1.00 95.25 120 PRO A CA 1
ATOM 907 C C . PRO A 1 120 ? -20.528 -7.826 15.947 1.00 95.25 120 PRO A C 1
ATOM 909 O O . PRO A 1 120 ? -21.648 -7.832 15.432 1.00 95.25 120 PRO A O 1
ATOM 912 N N . ARG A 1 121 ? -20.359 -7.892 17.273 1.00 96.44 121 ARG A N 1
ATOM 913 C CA . ARG A 1 121 ? -21.475 -8.001 18.235 1.00 96.44 121 ARG A CA 1
ATOM 914 C C . ARG A 1 121 ? -21.707 -6.705 18.995 1.00 96.44 121 ARG A C 1
ATOM 916 O O . ARG A 1 121 ? -22.843 -6.397 19.348 1.00 96.44 121 ARG A O 1
ATOM 923 N N . THR A 1 122 ? -20.641 -5.958 19.242 1.00 95.69 122 THR A N 1
ATOM 924 C CA . THR A 1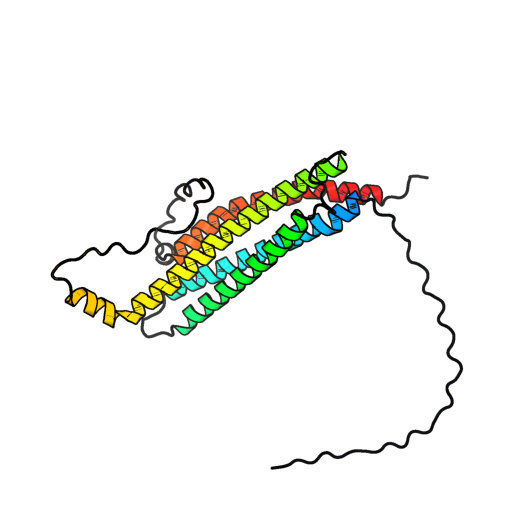 122 ? -20.662 -4.681 19.957 1.00 95.69 122 THR A CA 1
ATOM 925 C C . THR A 1 122 ? -20.458 -3.507 18.998 1.00 95.69 122 THR A C 1
ATOM 927 O O . THR A 1 122 ? -20.007 -3.693 17.869 1.00 95.69 122 THR A O 1
ATOM 930 N N . ASP A 1 123 ? -20.755 -2.282 19.443 1.00 94.00 123 ASP A N 1
ATOM 931 C CA . ASP A 1 123 ? -20.410 -1.074 18.675 1.00 94.00 123 ASP A CA 1
ATOM 932 C C . ASP A 1 123 ? -18.903 -0.968 18.428 1.00 94.00 123 ASP A C 1
ATOM 934 O O . ASP A 1 123 ? -18.478 -0.618 17.337 1.00 94.00 123 ASP A O 1
ATOM 938 N N . ALA A 1 124 ? -18.087 -1.356 19.413 1.00 92.44 124 ALA A N 1
ATOM 939 C CA . ALA A 1 124 ? -16.633 -1.397 19.272 1.00 92.44 124 ALA A CA 1
ATOM 940 C C . ALA A 1 124 ? -16.184 -2.362 18.162 1.00 92.44 124 ALA A C 1
ATOM 942 O O . ALA A 1 124 ? -15.279 -2.042 17.395 1.00 92.44 124 ALA A O 1
ATOM 943 N N . ASP A 1 125 ? -16.839 -3.521 18.051 1.00 94.50 125 ASP A N 1
ATOM 944 C CA . ASP A 1 125 ? -16.548 -4.477 16.982 1.00 94.50 125 ASP A CA 1
ATOM 945 C C . ASP A 1 125 ? -16.972 -3.930 15.614 1.00 94.50 125 ASP A C 1
ATOM 947 O O . ASP A 1 125 ? -16.268 -4.136 14.629 1.00 94.50 125 ASP A O 1
ATOM 951 N N . ARG A 1 126 ? -18.115 -3.231 15.545 1.00 95.19 126 ARG A N 1
ATOM 952 C CA . ARG A 1 126 ? -18.587 -2.583 14.311 1.00 95.19 126 ARG A CA 1
ATOM 953 C C . ARG A 1 126 ? -17.610 -1.505 13.841 1.00 95.19 126 ARG A C 1
ATOM 955 O O . ARG A 1 126 ? -17.282 -1.482 12.658 1.00 95.19 126 ARG A O 1
ATOM 962 N N . ASP A 1 127 ? -17.100 -0.687 14.760 1.00 92.75 127 ASP A N 1
ATOM 963 C CA . ASP A 1 127 ? -16.082 0.327 14.464 1.00 92.75 127 ASP A CA 1
ATOM 964 C C . ASP A 1 127 ? -14.795 -0.320 13.917 1.00 92.75 127 ASP A C 1
ATOM 966 O O . ASP A 1 127 ? -14.241 0.135 12.915 1.00 92.75 127 ASP A O 1
ATOM 970 N N . LEU A 1 128 ? -14.323 -1.409 14.545 1.00 94.38 128 LEU A N 1
ATOM 971 C CA . LEU A 1 128 ? -13.153 -2.165 14.076 1.00 94.38 128 LEU A CA 1
ATOM 972 C C . LEU A 1 128 ? -13.374 -2.763 12.686 1.00 94.38 128 LEU A C 1
ATOM 974 O O . LEU A 1 128 ? -12.499 -2.627 11.834 1.00 94.38 128 LEU A O 1
ATOM 978 N N . ALA A 1 129 ? -14.535 -3.370 12.441 1.00 94.75 129 ALA A N 1
ATOM 979 C CA . ALA A 1 129 ? -14.877 -3.945 11.143 1.00 94.75 129 ALA A CA 1
ATOM 980 C C . ALA A 1 129 ? -14.949 -2.873 10.042 1.00 94.75 129 ALA A C 1
ATOM 982 O O . ALA A 1 129 ? -14.477 -3.095 8.927 1.00 94.75 129 ALA A O 1
ATOM 983 N N . GLN A 1 130 ? -15.482 -1.686 10.350 1.00 93.19 130 GLN A N 1
ATOM 984 C CA . GLN A 1 130 ? -15.500 -0.566 9.410 1.00 93.19 130 GLN A CA 1
ATOM 985 C C . GLN A 1 130 ? -14.080 -0.080 9.087 1.00 93.19 130 GLN A C 1
ATOM 987 O O . GLN A 1 130 ? -13.750 0.110 7.918 1.00 93.19 130 GLN A O 1
ATOM 992 N N . MET A 1 131 ? -13.224 0.092 10.100 1.00 94.31 131 MET A N 1
ATOM 993 C CA . MET A 1 131 ? -11.821 0.464 9.888 1.00 94.31 131 MET A CA 1
ATOM 994 C C . MET A 1 131 ? -11.073 -0.595 9.071 1.00 94.31 131 MET A C 1
ATOM 996 O O . MET A 1 131 ? -10.363 -0.246 8.132 1.00 94.31 131 MET A O 1
ATOM 1000 N N . GLN A 1 132 ? -11.269 -1.877 9.383 1.00 95.19 132 GLN A N 1
ATOM 1001 C CA . GLN A 1 132 ? -10.702 -2.999 8.636 1.00 95.19 132 GLN A CA 1
ATOM 1002 C C . GLN A 1 132 ? -11.108 -2.944 7.158 1.00 95.19 132 GLN A C 1
ATOM 1004 O O . GLN A 1 132 ? -10.239 -3.020 6.295 1.00 95.19 132 GLN A O 1
ATOM 1009 N N . ALA A 1 133 ? -12.396 -2.751 6.858 1.00 93.81 133 ALA A N 1
ATOM 1010 C CA . ALA A 1 133 ? -12.890 -2.660 5.484 1.00 93.81 133 ALA A CA 1
ATOM 1011 C C . ALA A 1 133 ? -12.276 -1.476 4.716 1.00 93.81 133 ALA A C 1
ATOM 1013 O O . ALA A 1 133 ? -11.854 -1.636 3.571 1.00 93.81 133 ALA A O 1
ATOM 1014 N N . SER A 1 134 ? -12.164 -0.304 5.352 1.00 92.12 134 SER A N 1
ATOM 1015 C CA . SER A 1 134 ? -11.521 0.867 4.743 1.00 92.12 134 SER A CA 1
ATOM 1016 C C . SER A 1 134 ? -10.041 0.623 4.439 1.00 92.12 134 SER A C 1
ATOM 1018 O O . SER A 1 134 ? -9.563 0.996 3.371 1.00 92.12 134 SER A O 1
ATOM 1020 N N . LEU A 1 135 ? -9.304 -0.018 5.351 1.00 94.00 135 LEU A N 1
ATOM 1021 C CA . LEU A 1 135 ? -7.890 -0.334 5.131 1.00 94.00 135 LEU A CA 1
ATOM 1022 C C . LEU A 1 135 ? -7.702 -1.429 4.077 1.00 94.00 135 LEU A C 1
ATOM 1024 O O . LEU A 1 135 ? -6.787 -1.323 3.262 1.00 94.00 135 LEU A O 1
ATOM 1028 N N . GLN A 1 136 ? -8.584 -2.430 4.046 1.00 95.56 136 GLN A N 1
ATOM 1029 C CA . GLN A 1 136 ? -8.591 -3.479 3.026 1.00 95.56 136 GLN A CA 1
ATOM 1030 C C . GLN A 1 136 ? -8.770 -2.881 1.629 1.00 95.56 136 GLN A C 1
ATOM 1032 O O . GLN A 1 136 ? -7.992 -3.178 0.731 1.00 95.56 136 GLN A O 1
ATOM 1037 N N . PHE A 1 137 ? -9.728 -1.966 1.464 1.00 92.19 137 PHE A N 1
ATOM 1038 C CA . PHE A 1 137 ? -9.963 -1.284 0.191 1.00 92.19 137 PHE A CA 1
ATOM 1039 C C . PHE A 1 137 ? -8.711 -0.563 -0.342 1.00 92.19 137 PHE A C 1
ATOM 1041 O O . PHE A 1 137 ? -8.446 -0.550 -1.546 1.00 92.19 137 PHE A O 1
ATOM 1048 N N . ILE A 1 138 ? -7.918 0.018 0.559 1.00 91.19 138 ILE A N 1
ATOM 1049 C CA . ILE A 1 138 ? -6.684 0.733 0.215 1.00 91.19 138 ILE A CA 1
ATOM 1050 C C . ILE A 1 138 ? -5.556 -0.241 -0.096 1.00 91.19 138 ILE A C 1
ATOM 1052 O O . ILE A 1 138 ? -4.844 -0.045 -1.079 1.00 91.19 138 ILE A O 1
ATOM 1056 N N . ALA A 1 139 ? -5.418 -1.307 0.691 1.00 94.62 139 ALA A N 1
ATOM 1057 C CA . ALA A 1 139 ? -4.488 -2.390 0.395 1.00 94.62 139 ALA A CA 1
ATOM 1058 C C . ALA A 1 139 ? -4.762 -2.984 -0.999 1.00 94.62 139 ALA A C 1
ATOM 1060 O O . ALA A 1 139 ? -3.835 -3.143 -1.795 1.00 94.62 139 ALA A O 1
ATOM 1061 N N . ASP A 1 140 ? -6.036 -3.202 -1.344 1.00 93.75 140 ASP A N 1
ATOM 1062 C CA . ASP A 1 140 ? -6.453 -3.692 -2.659 1.00 93.75 140 ASP A CA 1
ATOM 1063 C C . ASP A 1 140 ? -6.099 -2.688 -3.769 1.00 93.75 140 ASP A C 1
ATOM 1065 O O . ASP A 1 140 ? -5.668 -3.077 -4.857 1.00 93.75 140 ASP A O 1
ATOM 1069 N N . ALA A 1 141 ? -6.256 -1.383 -3.513 1.00 89.94 141 ALA A N 1
ATOM 1070 C CA . ALA A 1 141 ? -5.848 -0.337 -4.449 1.00 89.94 141 ALA A CA 1
ATOM 1071 C C . ALA A 1 141 ? -4.332 -0.339 -4.686 1.00 89.94 141 ALA A C 1
ATOM 1073 O O . ALA A 1 141 ? -3.899 -0.344 -5.840 1.00 89.94 141 ALA A O 1
ATOM 1074 N N . GLN A 1 142 ? -3.531 -0.422 -3.622 1.00 91.88 142 GLN A N 1
ATOM 1075 C CA . GLN A 1 142 ? -2.073 -0.538 -3.716 1.00 91.88 142 GLN A CA 1
ATOM 1076 C C . GLN A 1 142 ? -1.642 -1.834 -4.429 1.00 91.88 142 GLN A C 1
ATOM 1078 O O . GLN A 1 142 ? -0.677 -1.824 -5.191 1.00 91.88 142 GLN A O 1
ATOM 1083 N N . ALA A 1 143 ? -2.374 -2.938 -4.252 1.00 94.25 143 ALA A N 1
ATOM 1084 C CA . ALA A 1 143 ? -2.117 -4.195 -4.955 1.00 94.25 143 ALA A CA 1
ATOM 1085 C C . ALA A 1 143 ? -2.394 -4.094 -6.466 1.00 94.25 143 ALA A C 1
ATOM 1087 O O . ALA A 1 143 ? -1.590 -4.557 -7.275 1.00 94.25 143 ALA A O 1
ATOM 1088 N N . ARG A 1 144 ? -3.493 -3.444 -6.877 1.00 90.25 144 ARG A N 1
ATOM 1089 C CA . ARG A 1 144 ? -3.759 -3.171 -8.305 1.00 90.25 144 ARG A CA 1
ATOM 1090 C C . ARG A 1 144 ? -2.643 -2.338 -8.925 1.00 90.25 144 ARG A C 1
ATOM 1092 O O . ARG A 1 144 ? -2.166 -2.640 -10.015 1.00 90.25 144 ARG A O 1
ATOM 1099 N N . TRP A 1 145 ? -2.194 -1.336 -8.189 1.00 87.50 145 TRP A N 1
ATOM 1100 C CA . TRP A 1 145 ? -1.071 -0.490 -8.554 1.00 87.50 145 TRP A CA 1
ATOM 1101 C C . TRP A 1 145 ? 0.231 -1.256 -8.759 1.00 87.50 145 TRP A C 1
ATOM 1103 O O . TRP A 1 145 ? 0.932 -1.060 -9.752 1.00 87.50 145 TRP A O 1
ATOM 1113 N N . LEU A 1 146 ? 0.522 -2.180 -7.850 1.00 91.50 146 LEU A N 1
ATOM 1114 C CA . LEU A 1 146 ? 1.669 -3.064 -7.955 1.00 91.50 146 LEU A CA 1
ATOM 1115 C C . LEU A 1 146 ? 1.623 -3.917 -9.230 1.00 91.50 146 LEU A C 1
ATOM 1117 O O . LEU A 1 146 ? 2.638 -4.046 -9.912 1.00 91.50 146 LEU A O 1
ATOM 1121 N N . ASN A 1 147 ? 0.447 -4.442 -9.586 1.00 90.69 147 ASN A N 1
ATOM 1122 C CA . ASN A 1 147 ? 0.261 -5.224 -10.810 1.00 90.69 147 ASN A CA 1
ATOM 1123 C C . ASN A 1 147 ? 0.531 -4.388 -12.071 1.00 90.69 147 ASN A C 1
ATOM 1125 O O . ASN A 1 147 ? 1.162 -4.880 -13.006 1.00 90.69 147 ASN A O 1
ATOM 1129 N N . VAL A 1 148 ? 0.116 -3.116 -12.086 1.00 88.19 148 VAL A N 1
ATOM 1130 C CA . VAL A 1 148 ? 0.417 -2.190 -13.192 1.00 88.19 148 VAL A CA 1
ATOM 1131 C C . VAL A 1 148 ? 1.925 -1.962 -13.318 1.00 88.19 148 VAL A C 1
ATOM 1133 O O . VAL A 1 148 ? 2.475 -2.050 -14.419 1.00 88.19 148 VAL A O 1
ATOM 1136 N N . ILE A 1 149 ? 2.616 -1.713 -12.201 1.00 86.69 149 ILE A N 1
ATOM 1137 C CA . ILE A 1 149 ? 4.069 -1.492 -12.195 1.00 86.69 149 ILE A CA 1
ATOM 1138 C C . ILE A 1 149 ? 4.813 -2.761 -12.641 1.00 86.69 149 ILE A C 1
ATOM 1140 O O . ILE A 1 149 ? 5.680 -2.675 -13.512 1.00 86.69 149 ILE A O 1
ATOM 1144 N N . SER A 1 150 ? 4.447 -3.933 -12.107 1.00 88.38 150 SER A N 1
ATOM 1145 C CA . SER A 1 150 ? 5.054 -5.222 -12.477 1.00 88.38 150 SER A CA 1
ATOM 1146 C C . SER A 1 150 ? 4.869 -5.529 -13.962 1.00 88.38 150 SER A C 1
ATOM 1148 O O . SER A 1 150 ? 5.843 -5.808 -14.657 1.00 88.38 150 SER A O 1
ATOM 1150 N N . GLY A 1 151 ? 3.648 -5.385 -14.489 1.00 86.38 151 GLY A N 1
ATOM 1151 C CA . GLY A 1 151 ? 3.376 -5.629 -15.908 1.00 86.38 151 GLY A CA 1
ATOM 1152 C C . GLY A 1 151 ? 4.127 -4.668 -16.837 1.00 86.38 151 GLY A C 1
ATOM 1153 O O . GLY A 1 151 ? 4.571 -5.052 -17.921 1.00 86.38 151 GLY A O 1
ATOM 1154 N N . THR A 1 152 ? 4.336 -3.423 -16.400 1.00 82.38 152 THR A N 1
ATOM 1155 C CA . THR A 1 152 ? 5.131 -2.434 -17.147 1.00 82.38 152 THR A CA 1
ATOM 1156 C C . THR A 1 152 ? 6.602 -2.817 -17.190 1.00 82.38 152 THR A C 1
ATOM 1158 O O . THR A 1 152 ? 7.228 -2.755 -18.249 1.00 82.38 152 THR A O 1
ATOM 1161 N N . TYR A 1 153 ? 7.144 -3.236 -16.048 1.00 81.19 153 TYR A N 1
ATOM 1162 C CA . TYR A 1 153 ? 8.511 -3.724 -15.932 1.00 81.19 153 TYR A CA 1
ATOM 1163 C C . TYR A 1 153 ? 8.753 -4.947 -16.829 1.00 81.19 153 TYR A C 1
ATOM 1165 O O . TYR A 1 153 ? 9.696 -4.948 -17.620 1.00 81.19 153 TYR A O 1
ATOM 1173 N N . GLU A 1 154 ? 7.872 -5.948 -16.771 1.00 82.81 154 GLU A N 1
ATOM 1174 C CA . GLU A 1 154 ? 7.961 -7.161 -17.594 1.00 82.81 154 GLU A CA 1
ATOM 1175 C C . GLU A 1 154 ? 7.890 -6.837 -19.090 1.00 82.81 154 GLU A C 1
ATOM 1177 O O . GLU A 1 154 ? 8.676 -7.358 -19.883 1.00 82.81 154 GLU A O 1
ATOM 1182 N N . SER A 1 155 ? 7.003 -5.916 -19.476 1.00 82.69 155 SER A N 1
ATOM 1183 C CA . SER A 1 155 ? 6.880 -5.458 -20.864 1.00 82.69 155 SER A CA 1
ATOM 1184 C C . SER A 1 155 ? 8.142 -4.736 -21.347 1.00 82.69 155 SER A C 1
ATOM 1186 O O . SER A 1 155 ? 8.583 -4.949 -22.477 1.00 82.69 155 SER A O 1
ATOM 1188 N N . ALA A 1 156 ? 8.748 -3.898 -20.500 1.00 74.75 156 ALA A N 1
ATOM 1189 C CA . ALA A 1 156 ? 9.991 -3.202 -20.824 1.00 74.75 156 ALA A CA 1
ATOM 1190 C C . ALA A 1 156 ? 11.171 -4.177 -20.961 1.00 74.75 156 ALA A C 1
ATOM 1192 O O . ALA A 1 156 ? 11.950 -4.062 -21.907 1.00 74.75 156 ALA A O 1
ATOM 1193 N N . ALA A 1 157 ? 11.268 -5.164 -20.065 1.00 76.19 157 ALA A N 1
ATOM 1194 C CA . ALA A 1 157 ? 12.281 -6.212 -20.131 1.00 76.19 157 ALA A CA 1
ATOM 1195 C C . ALA A 1 157 ? 12.124 -7.079 -21.393 1.00 76.19 157 ALA A C 1
ATOM 1197 O O . ALA A 1 157 ? 13.106 -7.356 -22.080 1.00 76.19 157 ALA A O 1
ATOM 1198 N N . LEU A 1 158 ? 10.891 -7.452 -21.755 1.00 81.50 158 LEU A N 1
ATOM 1199 C CA . LEU A 1 158 ? 10.621 -8.196 -22.987 1.00 81.50 158 LEU A CA 1
ATOM 1200 C C . LEU A 1 158 ? 10.989 -7.382 -24.235 1.00 81.50 158 LEU A C 1
ATOM 1202 O O . LEU A 1 158 ? 11.580 -7.922 -25.167 1.00 81.50 158 LEU A O 1
ATOM 1206 N N . ASN A 1 159 ? 10.676 -6.085 -24.258 1.00 73.81 159 ASN A N 1
ATOM 1207 C CA . ASN A 1 159 ? 11.027 -5.215 -25.377 1.00 73.81 159 ASN A CA 1
ATOM 1208 C C . ASN A 1 159 ? 12.551 -5.038 -25.533 1.00 73.81 159 ASN A C 1
ATOM 1210 O O . ASN A 1 159 ? 13.040 -5.027 -26.660 1.00 73.81 159 ASN A O 1
ATOM 1214 N N . ASP A 1 160 ? 13.304 -4.950 -24.429 1.00 71.88 160 ASP A N 1
ATOM 1215 C CA . ASP A 1 160 ? 14.778 -4.941 -24.446 1.00 71.88 160 ASP A CA 1
ATOM 1216 C C . ASP A 1 160 ? 15.355 -6.267 -24.976 1.00 71.88 160 ASP A C 1
ATOM 1218 O O . ASP A 1 160 ? 16.279 -6.264 -25.788 1.00 71.88 160 ASP A O 1
ATOM 1222 N N . LEU A 1 161 ? 14.771 -7.413 -24.609 1.00 75.56 161 LEU A N 1
ATOM 1223 C CA . LEU A 1 161 ? 15.170 -8.703 -25.185 1.00 75.56 161 LEU A CA 1
ATOM 1224 C C . LEU A 1 161 ? 14.919 -8.756 -26.701 1.00 75.56 161 LEU A C 1
ATOM 1226 O O . LEU A 1 161 ? 15.799 -9.171 -27.455 1.00 75.56 161 LEU A O 1
ATOM 1230 N N . LEU A 1 162 ? 13.748 -8.300 -27.157 1.00 76.56 162 LEU A N 1
ATOM 1231 C CA . LEU A 1 162 ? 13.389 -8.284 -28.579 1.00 76.56 162 LEU A CA 1
ATOM 1232 C C . LEU A 1 162 ? 14.249 -7.312 -29.403 1.00 76.56 162 LEU A C 1
ATOM 1234 O O . LEU A 1 162 ? 14.545 -7.599 -30.563 1.00 76.56 162 LEU A O 1
ATOM 1238 N N . SER A 1 163 ? 14.665 -6.178 -28.832 1.00 69.56 163 SER A N 1
ATOM 1239 C CA . SER A 1 163 ? 15.522 -5.205 -29.523 1.00 69.56 163 SER A CA 1
ATOM 1240 C C . SER A 1 163 ? 16.975 -5.687 -29.636 1.00 69.56 163 SER A C 1
ATOM 1242 O O . SER A 1 163 ? 17.611 -5.500 -30.681 1.00 69.56 163 SER A O 1
ATOM 1244 N N . ARG A 1 164 ? 17.487 -6.376 -28.605 1.00 68.38 164 ARG A N 1
ATOM 1245 C CA . ARG A 1 164 ? 18.818 -7.009 -28.612 1.00 68.38 164 ARG A CA 1
ATOM 1246 C C . ARG A 1 164 ? 18.904 -8.173 -29.592 1.00 68.38 164 ARG A C 1
ATOM 1248 O O . ARG A 1 164 ? 19.933 -8.338 -30.241 1.00 68.38 164 ARG A O 1
ATOM 1255 N N . ASP A 1 165 ? 17.823 -8.933 -29.752 1.00 65.50 165 ASP A N 1
ATOM 1256 C CA . ASP A 1 165 ? 17.762 -10.090 -30.652 1.00 65.50 165 ASP A CA 1
ATOM 1257 C C . ASP A 1 165 ? 17.350 -9.730 -32.095 1.00 65.50 165 ASP A C 1
ATOM 1259 O O . ASP A 1 165 ? 16.832 -10.546 -32.860 1.00 65.50 165 ASP A O 1
ATOM 1263 N N . SER A 1 166 ? 17.613 -8.491 -32.522 1.00 54.75 166 SER A N 1
ATOM 1264 C CA . SER A 1 166 ? 17.344 -8.010 -33.887 1.00 54.75 166 SER A CA 1
ATOM 1265 C C . SER A 1 166 ? 18.036 -8.834 -34.993 1.00 54.75 166 SER A C 1
ATOM 1267 O O . SER A 1 166 ? 17.604 -8.798 -36.145 1.00 54.75 166 SER A O 1
ATOM 1269 N N . GLY A 1 167 ? 19.032 -9.664 -34.655 1.00 55.00 167 GLY A N 1
ATOM 1270 C CA . GLY A 1 167 ? 19.559 -10.711 -35.539 1.00 55.00 167 GLY A CA 1
ATOM 1271 C C . GLY A 1 167 ? 18.544 -11.821 -35.854 1.00 55.00 167 GLY A C 1
ATOM 1272 O O . GLY A 1 167 ? 18.449 -12.256 -37.001 1.00 55.00 167 GLY A O 1
ATOM 1273 N N . VAL A 1 168 ? 17.730 -12.238 -34.882 1.00 54.31 168 VAL A N 1
ATOM 1274 C CA . VAL A 1 168 ? 16.652 -13.226 -35.053 1.00 54.31 168 VAL A CA 1
ATOM 1275 C C . VAL A 1 168 ? 15.404 -12.593 -35.666 1.00 54.31 168 VAL A C 1
ATOM 1277 O O . VAL A 1 168 ? 14.762 -13.228 -36.503 1.00 54.31 168 VAL A O 1
ATOM 1280 N N . ALA A 1 169 ? 15.099 -11.326 -35.365 1.00 51.00 169 ALA A N 1
ATOM 1281 C CA . ALA A 1 169 ? 14.017 -10.597 -36.036 1.00 51.00 169 ALA A CA 1
ATOM 1282 C C . ALA A 1 169 ? 14.253 -10.494 -37.558 1.00 51.00 169 ALA A C 1
ATOM 1284 O O . ALA A 1 169 ? 13.338 -10.740 -38.343 1.00 51.00 169 ALA A O 1
ATOM 1285 N N . VAL A 1 170 ? 15.497 -10.246 -37.992 1.00 54.41 170 VAL A N 1
ATOM 1286 C CA . VAL A 1 170 ? 15.885 -10.253 -39.416 1.00 54.41 170 VAL A CA 1
ATOM 1287 C C . VAL A 1 170 ? 15.808 -11.659 -40.032 1.00 54.41 170 VAL A C 1
ATOM 1289 O O . VAL A 1 170 ? 15.436 -11.796 -41.199 1.00 54.41 170 VAL A O 1
ATOM 1292 N N . VAL A 1 171 ? 16.100 -12.719 -39.271 1.00 56.22 171 VAL A N 1
ATOM 1293 C CA . VAL A 1 171 ? 15.969 -14.116 -39.737 1.00 56.22 171 VAL A CA 1
ATOM 1294 C C . VAL A 1 171 ? 14.499 -14.541 -39.856 1.00 56.22 171 VAL A C 1
ATOM 1296 O O . VAL A 1 171 ? 14.130 -15.170 -40.848 1.00 56.22 171 VAL A O 1
ATOM 1299 N N . LEU A 1 172 ? 13.634 -14.136 -38.924 1.00 55.16 172 LEU A N 1
ATOM 1300 C CA . LEU A 1 172 ? 12.184 -14.361 -38.993 1.00 55.16 172 LEU A CA 1
ATOM 1301 C C . LEU A 1 172 ? 11.543 -13.606 -40.166 1.00 55.16 172 LEU A C 1
ATOM 1303 O O . LEU A 1 172 ? 10.669 -14.147 -40.841 1.00 55.16 172 LEU A O 1
ATOM 1307 N N . GLN A 1 173 ? 12.024 -12.400 -40.476 1.00 53.47 173 GLN A N 1
ATOM 1308 C CA . GLN A 1 173 ? 11.544 -11.617 -41.618 1.00 53.47 173 GLN A CA 1
ATOM 1309 C C . GLN A 1 173 ? 12.036 -12.165 -42.971 1.00 53.47 173 GLN A C 1
ATOM 1311 O O . GLN A 1 173 ? 11.366 -11.985 -43.986 1.00 53.47 173 GLN A O 1
ATOM 1316 N N . ARG A 1 174 ? 13.163 -12.896 -43.000 1.00 53.47 174 ARG A N 1
ATOM 1317 C CA . ARG A 1 174 ? 13.666 -13.604 -44.196 1.00 53.47 174 ARG A CA 1
ATOM 1318 C C . ARG A 1 174 ? 13.068 -15.000 -44.405 1.00 53.47 174 ARG A C 1
ATOM 1320 O O . ARG A 1 174 ? 13.167 -15.520 -45.512 1.00 53.47 174 ARG A O 1
ATOM 1327 N N . GLY A 1 175 ? 12.456 -15.602 -43.384 1.00 50.88 175 GLY A N 1
ATOM 1328 C CA . GLY A 1 175 ? 11.850 -16.940 -43.451 1.00 50.88 175 GLY A CA 1
ATOM 1329 C C . GLY A 1 175 ? 10.374 -16.976 -43.876 1.00 50.88 175 GLY A C 1
ATOM 1330 O O . GLY A 1 175 ? 9.796 -18.053 -43.991 1.00 50.88 175 GLY A O 1
ATOM 1331 N N . GLY A 1 176 ? 9.742 -15.823 -44.104 1.00 46.19 176 GLY A N 1
ATOM 1332 C CA . GLY A 1 176 ? 8.300 -15.705 -44.329 1.00 46.19 176 GLY A CA 1
ATOM 1333 C C . GLY A 1 176 ? 7.831 -15.960 -45.763 1.00 46.19 176 GLY A C 1
ATOM 1334 O O . GLY A 1 176 ? 7.280 -15.060 -46.388 1.00 46.19 176 GLY A O 1
ATOM 1335 N N . THR A 1 177 ? 7.958 -17.191 -46.263 1.00 52.19 177 THR A N 1
ATOM 1336 C CA . THR A 1 177 ? 6.955 -17.731 -47.198 1.00 52.19 177 THR A CA 1
ATOM 1337 C C . THR A 1 177 ? 6.435 -19.061 -46.661 1.00 52.19 177 THR A C 1
ATOM 1339 O O . THR A 1 177 ? 7.204 -19.984 -46.421 1.00 52.19 177 THR A O 1
ATOM 1342 N N . SER A 1 178 ? 5.112 -19.117 -46.501 1.00 50.53 178 SER A N 1
ATOM 1343 C CA . SER A 1 178 ? 4.272 -20.302 -46.274 1.00 50.53 178 SER A CA 1
ATOM 1344 C C . SER A 1 178 ? 4.188 -20.908 -44.860 1.00 50.53 178 SER A C 1
ATOM 1346 O O . SER A 1 178 ? 5.037 -21.659 -44.400 1.00 50.53 178 SER A O 1
ATOM 1348 N N . SER A 1 179 ? 3.012 -20.659 -44.263 1.00 50.09 179 SER A N 1
ATOM 1349 C CA . SER A 1 179 ? 2.143 -21.608 -43.543 1.00 50.09 179 SER A CA 1
ATOM 1350 C C . SER A 1 179 ? 2.713 -22.404 -42.362 1.00 50.09 179 SER A C 1
ATOM 1352 O O . SER A 1 179 ? 3.377 -23.419 -42.541 1.00 50.09 179 SER A O 1
ATOM 1354 N N . THR A 1 180 ? 2.275 -22.063 -41.147 1.00 41.03 180 THR A N 1
ATOM 1355 C CA . THR A 1 180 ? 1.315 -22.859 -40.347 1.00 41.03 180 THR A CA 1
ATOM 1356 C C . THR A 1 180 ? 1.076 -22.105 -39.041 1.00 41.03 180 THR A C 1
ATOM 1358 O O . THR A 1 180 ? 1.949 -22.031 -38.180 1.00 41.03 180 THR A O 1
ATOM 1361 N N . GLN A 1 181 ? -0.116 -21.530 -38.905 1.00 41.22 181 GLN A N 1
ATOM 1362 C CA . GLN A 1 181 ? -0.610 -20.906 -37.683 1.00 41.22 181 GLN A CA 1
ATOM 1363 C C . GLN A 1 181 ? -0.813 -22.008 -36.633 1.00 41.22 181 GLN A C 1
ATOM 1365 O O . GLN A 1 181 ? -1.854 -22.658 -36.569 1.00 41.22 181 GLN A O 1
ATOM 1370 N N . ARG A 1 182 ? 0.243 -22.301 -35.871 1.00 35.31 182 ARG A N 1
ATOM 1371 C CA . ARG A 1 182 ? 0.217 -23.279 -34.787 1.00 35.31 182 ARG A CA 1
ATOM 1372 C C . ARG A 1 182 ? -0.285 -22.556 -33.536 1.00 35.31 182 ARG A C 1
ATOM 1374 O O . ARG A 1 182 ? 0.447 -21.772 -32.944 1.00 35.31 182 ARG A O 1
ATOM 1381 N N . ASN A 1 183 ? -1.552 -22.800 -33.195 1.00 44.62 183 ASN A N 1
ATOM 1382 C CA . ASN A 1 183 ? -2.167 -22.440 -31.917 1.00 44.62 183 ASN A CA 1
ATOM 1383 C C . ASN A 1 183 ? -1.246 -22.866 -30.766 1.00 44.62 183 ASN A C 1
ATOM 1385 O O . ASN A 1 183 ? -1.057 -24.060 -30.529 1.00 44.62 183 ASN A O 1
ATOM 1389 N N . LEU A 1 184 ? -0.670 -21.886 -30.076 1.00 33.00 184 LEU A N 1
ATOM 1390 C CA . LEU A 1 184 ? 0.053 -22.068 -28.828 1.00 33.00 184 LEU A CA 1
ATOM 1391 C C . LEU A 1 184 ? -0.794 -21.474 -27.706 1.00 33.00 184 LEU A C 1
ATOM 1393 O O . LEU A 1 184 ? -0.819 -20.265 -27.523 1.00 33.00 184 LEU A O 1
ATOM 1397 N N . GLY A 1 185 ? -1.450 -22.377 -26.976 1.00 29.95 185 GLY A N 1
ATOM 1398 C CA . GLY A 1 185 ? -1.699 -22.244 -25.544 1.00 29.95 185 GLY A CA 1
ATOM 1399 C C . GLY A 1 185 ? -2.826 -21.306 -25.135 1.00 29.95 185 GLY A C 1
ATOM 1400 O O . GLY A 1 185 ? -2.616 -20.110 -24.961 1.00 29.95 185 GLY A O 1
ATOM 1401 N N . ASP A 1 186 ? -3.986 -21.903 -24.868 1.00 30.94 186 ASP A N 1
ATOM 1402 C CA . ASP A 1 186 ? -5.020 -21.349 -23.997 1.00 30.94 186 ASP A CA 1
ATOM 1403 C C . ASP A 1 186 ? -4.405 -20.732 -22.731 1.00 30.94 186 ASP A C 1
ATOM 1405 O O . ASP A 1 186 ? -3.599 -21.356 -22.034 1.00 30.94 186 ASP A O 1
ATOM 1409 N N . SER A 1 187 ? -4.798 -19.497 -22.418 1.00 32.19 187 SER A N 1
ATOM 1410 C CA . SER A 1 187 ? -4.435 -18.846 -21.162 1.00 32.19 187 SER A CA 1
ATOM 1411 C C . SER A 1 187 ? -5.080 -19.579 -19.983 1.00 32.19 187 SER A C 1
ATOM 1413 O O . SER A 1 187 ? -6.272 -19.448 -19.720 1.00 32.19 187 SER A O 1
ATOM 1415 N N . ILE A 1 188 ? -4.265 -20.335 -19.245 1.00 34.41 188 ILE A N 1
ATOM 1416 C CA . ILE A 1 188 ? -4.589 -20.885 -17.926 1.00 34.41 188 ILE A CA 1
ATOM 1417 C C . ILE A 1 188 ? -4.376 -19.775 -16.890 1.00 34.41 188 ILE A C 1
ATOM 1419 O O . ILE A 1 188 ? -3.380 -19.759 -16.175 1.00 34.41 188 ILE A O 1
ATOM 1423 N N . LEU A 1 189 ? -5.297 -18.820 -16.816 1.00 34.22 189 LEU A N 1
ATOM 1424 C CA . LEU A 1 189 ? -5.474 -17.988 -15.627 1.00 34.22 189 LEU A CA 1
ATOM 1425 C C . LEU A 1 189 ? -6.982 -17.857 -15.385 1.00 34.22 189 LEU A C 1
ATOM 1427 O O . LEU A 1 189 ? -7.686 -17.381 -16.277 1.00 34.22 189 LEU A O 1
ATOM 1431 N N . PRO A 1 190 ? -7.518 -18.289 -14.227 1.00 34.62 190 PRO A N 1
ATOM 1432 C CA . PRO A 1 190 ? -8.898 -17.986 -13.893 1.00 34.62 190 PRO A CA 1
ATOM 1433 C C . PRO A 1 190 ? -9.036 -16.472 -13.738 1.00 34.62 190 PRO A C 1
ATOM 1435 O O . PRO A 1 190 ? -8.316 -15.846 -12.966 1.00 34.62 190 PRO A O 1
ATOM 1438 N N . GLN A 1 191 ? -9.966 -15.913 -14.504 1.00 39.59 191 GLN A N 1
ATOM 1439 C CA . GLN A 1 191 ? -10.380 -14.519 -14.492 1.00 39.59 191 GLN A CA 1
ATOM 1440 C C . GLN A 1 191 ? -11.019 -14.190 -13.127 1.00 39.59 191 GLN A C 1
ATOM 1442 O O . GLN A 1 191 ? -12.084 -14.734 -12.823 1.00 39.59 191 GLN A O 1
ATOM 1447 N N . PRO A 1 192 ? -10.429 -13.321 -12.283 1.00 35.19 192 PRO A N 1
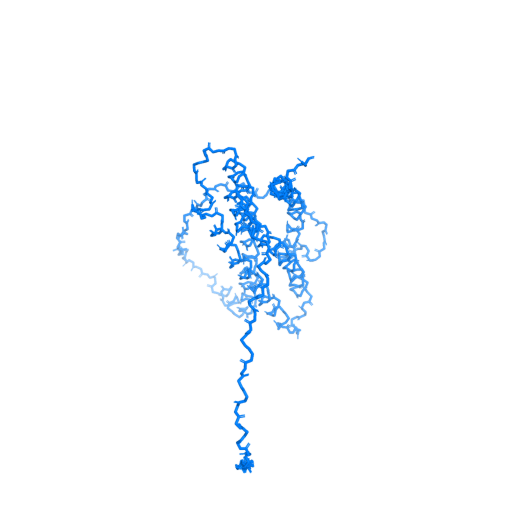ATOM 1448 C CA . PRO A 1 192 ? -11.123 -12.787 -11.124 1.00 35.19 192 PRO A CA 1
ATOM 1449 C C . PRO A 1 192 ? -11.827 -11.494 -11.551 1.00 35.19 192 PRO A C 1
ATOM 1451 O O . PRO A 1 192 ? -11.170 -10.487 -11.790 1.00 35.19 192 PRO A O 1
ATOM 1454 N N . GLY A 1 193 ? -13.155 -11.579 -11.678 1.00 31.69 193 GLY A N 1
ATOM 1455 C CA . GLY A 1 193 ? -14.150 -10.501 -11.573 1.00 31.69 193 GLY A CA 1
ATOM 1456 C C . GLY A 1 193 ? -13.837 -9.144 -12.212 1.00 31.69 193 GLY A C 1
ATOM 1457 O O . GLY A 1 193 ? -13.062 -8.365 -11.668 1.00 31.69 193 GLY A O 1
ATOM 1458 N N . ASP A 1 194 ? -14.536 -8.860 -13.315 1.00 35.47 194 ASP A N 1
ATOM 1459 C CA . ASP A 1 194 ? -14.806 -7.553 -13.937 1.00 35.47 194 ASP A CA 1
ATOM 1460 C C . ASP A 1 194 ? -14.224 -6.329 -13.209 1.00 35.47 194 ASP A C 1
ATOM 1462 O O . ASP A 1 194 ? -14.901 -5.615 -12.467 1.00 35.47 194 ASP A O 1
ATOM 1466 N N . SER A 1 195 ? -12.950 -6.048 -13.482 1.00 33.72 195 SER A N 1
ATOM 1467 C CA . SER A 1 195 ? -12.418 -4.699 -13.326 1.00 33.72 195 SER A CA 1
ATOM 1468 C C . SER A 1 195 ? -12.877 -3.909 -14.554 1.00 33.72 195 SER A C 1
ATOM 1470 O O . SER A 1 195 ? -12.552 -4.325 -15.672 1.00 33.72 195 SER A O 1
ATOM 1472 N N . PRO A 1 196 ? -13.652 -2.817 -14.408 1.00 31.56 196 PRO A N 1
ATOM 1473 C CA . PRO A 1 196 ? -14.004 -1.990 -15.554 1.00 31.56 196 PRO A CA 1
ATOM 1474 C C . PRO A 1 196 ? -12.711 -1.537 -16.250 1.00 31.56 196 PRO A C 1
ATOM 1476 O O . PRO A 1 196 ? -11.722 -1.264 -15.561 1.00 31.56 196 PRO A O 1
ATOM 1479 N N . PRO A 1 197 ? -12.678 -1.479 -17.597 1.00 35.06 197 PRO A N 1
ATOM 1480 C CA . PRO A 1 197 ? -11.514 -0.961 -18.300 1.00 35.06 197 PRO A CA 1
ATOM 1481 C C . PRO A 1 197 ? -11.196 0.430 -17.741 1.00 35.06 197 PRO A C 1
ATOM 1483 O O . PRO A 1 197 ? -12.141 1.187 -17.485 1.00 35.06 197 PRO A O 1
ATOM 1486 N N . PRO A 1 198 ? -9.913 0.780 -17.529 1.00 37.31 198 PRO A N 1
ATOM 1487 C CA . PRO A 1 198 ? -9.560 2.130 -17.124 1.00 37.31 198 PRO A CA 1
ATOM 1488 C C . PRO A 1 198 ? -10.208 3.087 -18.125 1.00 37.31 198 PRO A C 1
ATOM 1490 O O . PRO A 1 198 ? -9.935 3.025 -19.328 1.00 37.31 198 PRO A O 1
ATOM 1493 N N . LEU A 1 199 ? -11.147 3.900 -17.629 1.00 34.78 199 LEU A N 1
ATOM 1494 C CA . LEU A 1 199 ? -11.770 4.978 -18.386 1.00 34.78 199 LEU A CA 1
ATOM 1495 C C . LEU A 1 199 ? -10.634 5.760 -19.029 1.00 34.78 199 LEU A C 1
ATOM 1497 O O . LEU A 1 199 ? -9.722 6.179 -18.323 1.00 34.78 199 LEU A O 1
ATOM 1501 N N . ALA A 1 200 ? -10.673 5.863 -20.357 1.00 39.31 200 ALA A N 1
ATOM 1502 C CA . ALA A 1 200 ? -9.640 6.468 -21.180 1.00 39.31 200 ALA A CA 1
ATOM 1503 C C . ALA A 1 200 ? -9.125 7.765 -20.540 1.00 39.31 200 ALA A C 1
ATOM 1505 O O . ALA A 1 200 ? -9.755 8.818 -20.647 1.00 39.31 200 ALA A O 1
ATOM 1506 N N . ALA A 1 201 ? -7.991 7.670 -19.841 1.00 40.53 201 ALA A N 1
ATOM 1507 C CA . ALA A 1 201 ? -7.314 8.827 -19.297 1.00 40.53 201 ALA A CA 1
ATOM 1508 C C . ALA A 1 201 ? -6.898 9.685 -20.491 1.00 40.53 201 ALA A C 1
ATOM 1510 O O . ALA A 1 201 ? -6.281 9.190 -21.441 1.00 40.53 201 ALA A O 1
ATOM 1511 N N . ALA A 1 202 ? -7.322 10.947 -20.465 1.00 40.47 202 ALA A N 1
ATOM 1512 C CA . ALA A 1 202 ? -7.038 11.938 -21.488 1.00 40.47 202 ALA A CA 1
ATOM 1513 C C . ALA A 1 202 ? -5.553 11.884 -21.875 1.00 40.47 202 ALA A C 1
ATOM 1515 O O . ALA A 1 202 ? -4.682 11.946 -21.009 1.00 40.47 202 ALA A O 1
ATOM 1516 N N . GLN A 1 203 ? -5.277 11.731 -23.173 1.00 37.88 203 GLN A N 1
ATOM 1517 C CA . GLN A 1 203 ? -3.916 11.735 -23.700 1.00 37.88 203 GLN A CA 1
ATOM 1518 C C . GLN A 1 203 ? -3.253 13.073 -23.339 1.00 37.88 203 GLN A C 1
ATOM 1520 O O . GLN A 1 203 ? -3.732 14.107 -23.808 1.00 37.88 203 GLN A O 1
ATOM 1525 N N . PRO A 1 204 ? -2.180 13.097 -22.529 1.00 43.44 204 PRO A N 1
ATOM 1526 C CA . PRO A 1 204 ? -1.417 14.316 -22.332 1.00 43.44 204 PRO A CA 1
ATOM 1527 C C . PRO A 1 204 ? -0.669 14.652 -23.618 1.00 43.44 204 PRO A C 1
ATOM 1529 O O . PRO A 1 204 ? -0.148 13.766 -24.302 1.00 43.44 204 PRO A O 1
ATOM 1532 N N . ASP A 1 205 ? -0.602 15.943 -23.915 1.00 43.62 205 ASP A N 1
ATOM 1533 C CA . ASP A 1 205 ? 0.077 16.513 -25.070 1.00 43.62 205 ASP A CA 1
ATOM 1534 C C . ASP A 1 205 ? 1.500 15.951 -25.272 1.00 43.62 205 ASP A C 1
ATOM 1536 O O . ASP A 1 205 ? 2.419 16.184 -24.487 1.00 43.62 205 ASP A O 1
ATOM 1540 N N . GLY A 1 206 ? 1.669 15.205 -26.367 1.00 46.38 206 GLY A N 1
ATOM 1541 C CA . GLY A 1 206 ? 2.754 15.334 -27.350 1.00 46.38 206 GLY A CA 1
ATOM 1542 C C . GLY A 1 206 ? 4.229 15.280 -26.929 1.00 46.38 206 GLY A C 1
ATOM 1543 O O . GLY A 1 206 ? 5.077 15.570 -27.770 1.00 46.38 206 GLY A O 1
ATOM 1544 N N . THR A 1 207 ? 4.592 14.934 -25.696 1.00 58.69 207 THR A N 1
ATOM 1545 C CA . THR A 1 207 ? 6.008 14.783 -25.312 1.00 58.69 207 THR A CA 1
ATOM 1546 C C . THR A 1 207 ? 6.517 13.377 -25.642 1.00 58.69 207 THR A C 1
ATOM 1548 O O . THR A 1 207 ? 5.829 12.384 -25.410 1.00 58.69 207 THR A O 1
ATOM 1551 N N . LEU A 1 208 ? 7.745 13.274 -26.172 1.00 56.12 208 LEU A N 1
ATOM 1552 C CA . LEU A 1 208 ? 8.404 12.000 -26.525 1.00 56.12 208 LEU A CA 1
ATOM 1553 C C . LEU A 1 208 ? 8.345 10.966 -25.383 1.00 56.12 208 LEU A C 1
ATOM 1555 O O . LEU A 1 208 ? 8.130 9.781 -25.631 1.00 56.12 208 LEU A O 1
ATOM 1559 N N . ILE A 1 209 ? 8.420 11.436 -24.135 1.00 59.06 209 ILE A N 1
ATOM 1560 C CA . ILE A 1 209 ? 8.312 10.628 -22.915 1.00 59.06 209 ILE A CA 1
ATOM 1561 C C . ILE A 1 209 ? 6.917 9.995 -22.778 1.00 59.06 209 ILE A C 1
ATOM 1563 O O . ILE A 1 209 ? 6.816 8.808 -22.487 1.00 59.06 209 ILE A O 1
ATOM 1567 N N . GLY A 1 210 ? 5.837 10.734 -23.058 1.00 59.94 210 GLY A N 1
ATOM 1568 C CA . GLY A 1 210 ? 4.461 10.226 -22.982 1.00 59.94 210 GLY A CA 1
ATOM 1569 C C . GLY A 1 210 ? 4.127 9.153 -24.026 1.00 59.94 210 GLY A C 1
ATOM 1570 O O . GLY A 1 210 ? 3.161 8.411 -23.863 1.00 59.94 210 GLY A O 1
ATOM 1571 N N . SER A 1 211 ? 4.927 9.025 -25.090 1.00 66.81 211 SER A N 1
ATOM 1572 C CA . SER A 1 211 ? 4.728 7.990 -26.111 1.00 66.81 211 SER A CA 1
ATOM 1573 C C . SER A 1 211 ? 5.285 6.620 -25.703 1.00 66.81 211 SER A C 1
ATOM 1575 O O . SER A 1 211 ? 4.709 5.596 -26.098 1.00 66.81 211 SER A O 1
ATOM 1577 N N . ALA A 1 212 ? 6.338 6.601 -24.875 1.00 68.12 212 ALA A N 1
ATOM 1578 C CA . ALA A 1 212 ? 6.975 5.387 -24.378 1.00 68.12 212 ALA A CA 1
ATOM 1579 C C . ALA A 1 212 ? 6.050 4.644 -23.391 1.00 68.12 212 ALA A C 1
ATOM 1581 O O . ALA A 1 212 ? 5.362 5.295 -22.597 1.00 68.12 212 ALA A O 1
ATOM 1582 N N . PRO A 1 213 ? 6.032 3.295 -23.383 1.00 70.50 213 PRO A N 1
ATOM 1583 C CA . PRO A 1 213 ? 5.187 2.517 -22.472 1.00 70.50 213 PRO A CA 1
ATOM 1584 C C . PRO A 1 213 ? 5.343 2.930 -21.001 1.00 70.50 213 PRO A C 1
ATOM 1586 O O . PRO A 1 213 ? 4.347 3.163 -20.319 1.00 70.50 213 PRO A O 1
ATOM 1589 N N . ALA A 1 214 ? 6.584 3.125 -20.541 1.00 69.56 214 ALA A N 1
ATOM 1590 C CA . ALA A 1 214 ? 6.876 3.554 -19.175 1.00 69.56 214 ALA A CA 1
ATOM 1591 C C . ALA A 1 214 ? 6.361 4.973 -18.864 1.00 69.56 214 ALA A C 1
ATOM 1593 O O . ALA A 1 214 ? 5.902 5.220 -17.752 1.00 69.56 214 ALA A O 1
ATOM 1594 N N . GLY A 1 215 ? 6.359 5.892 -19.836 1.00 70.69 215 GLY A N 1
ATOM 1595 C CA . GLY A 1 215 ? 5.830 7.245 -19.645 1.00 70.69 215 GLY A CA 1
ATOM 1596 C C . GLY A 1 215 ? 4.300 7.303 -19.614 1.00 70.69 215 GLY A C 1
ATOM 1597 O O . GLY A 1 215 ? 3.732 8.053 -18.818 1.00 70.69 215 GLY A O 1
ATOM 1598 N N . ARG A 1 216 ? 3.608 6.463 -20.400 1.00 75.75 216 ARG A N 1
ATOM 1599 C CA . ARG A 1 216 ? 2.139 6.311 -20.298 1.00 75.75 216 ARG A CA 1
ATOM 1600 C C . ARG A 1 216 ? 1.734 5.776 -18.938 1.00 75.75 216 ARG A C 1
ATOM 1602 O O . ARG A 1 216 ? 0.782 6.267 -18.341 1.00 75.75 216 ARG A O 1
ATOM 1609 N N . VAL A 1 217 ? 2.491 4.800 -18.448 1.00 73.75 217 VAL A N 1
ATOM 1610 C CA . VAL A 1 217 ? 2.290 4.236 -17.120 1.00 73.75 217 VAL A CA 1
ATOM 1611 C C . VAL A 1 217 ? 2.555 5.311 -16.080 1.00 73.75 217 VAL A C 1
ATOM 1613 O O . VAL A 1 217 ? 1.641 5.619 -15.337 1.00 73.75 217 VAL A O 1
ATOM 1616 N N . ALA A 1 218 ? 3.703 5.996 -16.098 1.00 71.25 218 ALA A N 1
ATOM 1617 C CA . ALA A 1 218 ? 3.991 7.110 -15.187 1.00 71.25 218 ALA A CA 1
ATOM 1618 C C . ALA A 1 218 ? 2.893 8.199 -15.179 1.00 71.25 218 ALA A C 1
ATOM 1620 O O . ALA A 1 218 ? 2.579 8.755 -14.127 1.00 71.25 218 ALA A O 1
ATOM 1621 N N . THR A 1 219 ? 2.259 8.457 -16.327 1.00 73.94 219 THR A N 1
ATOM 1622 C CA . THR A 1 219 ? 1.112 9.372 -16.437 1.00 73.94 219 THR A CA 1
ATOM 1623 C C . THR A 1 219 ? -0.148 8.815 -15.769 1.00 73.94 219 THR A C 1
ATOM 1625 O O . THR A 1 219 ? -0.738 9.508 -14.943 1.00 73.94 219 THR A O 1
ATOM 1628 N N . ALA A 1 220 ? -0.551 7.580 -16.089 1.00 74.56 220 ALA A N 1
ATOM 1629 C CA . ALA A 1 220 ? -1.707 6.919 -15.466 1.00 74.56 220 ALA A CA 1
ATOM 1630 C C . ALA A 1 220 ? -1.534 6.811 -13.940 1.00 74.56 220 ALA A C 1
ATOM 1632 O O . ALA A 1 220 ? -2.446 7.022 -13.147 1.00 74.56 220 ALA A O 1
ATOM 1633 N N . ILE A 1 221 ? -0.291 6.592 -13.531 1.00 70.75 221 ILE A N 1
ATOM 1634 C CA . ILE A 1 221 ? 0.173 6.615 -12.155 1.00 70.75 221 ILE A CA 1
ATOM 1635 C C . ILE A 1 221 ? 0.005 8.010 -11.508 1.00 70.75 221 ILE A C 1
ATOM 1637 O O . ILE A 1 221 ? -0.228 8.146 -10.300 1.00 70.75 221 ILE A O 1
ATOM 1641 N N . GLY A 1 222 ? 0.178 9.081 -12.278 1.00 73.81 222 GLY A N 1
ATOM 1642 C CA . GLY A 1 222 ? -0.049 10.452 -11.830 1.00 73.81 222 GLY A CA 1
ATOM 1643 C C . GLY A 1 222 ? -1.526 10.742 -11.568 1.00 73.81 222 GLY A C 1
ATOM 1644 O O . GLY A 1 222 ? -1.845 11.296 -10.517 1.00 73.81 222 GLY A O 1
ATOM 1645 N N . THR A 1 223 ? -2.418 10.323 -12.473 1.00 76.69 223 THR A N 1
ATOM 1646 C CA . THR A 1 223 ? -3.872 10.505 -12.319 1.00 76.69 223 THR A CA 1
ATOM 1647 C C . THR A 1 223 ? -4.408 9.722 -11.129 1.00 76.69 223 THR A C 1
ATOM 1649 O O . THR A 1 223 ? -5.038 10.309 -10.255 1.00 76.69 223 THR A O 1
ATOM 1652 N N . ASP A 1 224 ? -4.035 8.451 -10.999 1.00 72.44 224 ASP A N 1
ATOM 1653 C CA . ASP A 1 224 ? -4.474 7.614 -9.881 1.00 72.44 224 ASP A CA 1
ATOM 1654 C C . ASP A 1 224 ? -3.932 8.117 -8.525 1.00 72.44 224 ASP A C 1
ATOM 1656 O O . ASP A 1 224 ? -4.525 7.850 -7.482 1.00 72.44 224 ASP A O 1
ATOM 1660 N N . LYS A 1 225 ? -2.828 8.889 -8.490 1.00 69.06 225 LYS A N 1
ATOM 1661 C CA . LYS A 1 225 ? -2.337 9.514 -7.243 1.00 69.06 225 LYS A CA 1
ATOM 1662 C C . LYS A 1 225 ? -3.341 10.500 -6.665 1.00 69.06 225 LYS A C 1
ATOM 1664 O O . LYS A 1 225 ? -3.450 10.601 -5.446 1.00 69.06 225 LYS A O 1
ATOM 1669 N N . HIS A 1 226 ? -4.011 11.258 -7.528 1.00 73.81 226 HIS A N 1
ATOM 1670 C CA . HIS A 1 226 ? -5.029 12.198 -7.087 1.00 73.81 226 HIS A CA 1
ATOM 1671 C C . HIS A 1 226 ? -6.131 11.446 -6.330 1.00 73.81 226 HIS A C 1
ATOM 1673 O O . HIS A 1 226 ? -6.539 11.861 -5.245 1.00 73.81 226 HIS A O 1
ATOM 1679 N N . ASP A 1 227 ? -6.506 10.274 -6.838 1.00 73.88 227 ASP A N 1
ATOM 1680 C CA . ASP A 1 227 ? -7.472 9.395 -6.189 1.00 73.88 227 ASP A CA 1
ATOM 1681 C C . ASP A 1 227 ? -6.902 8.785 -4.900 1.00 73.88 227 ASP A C 1
ATOM 1683 O O . ASP A 1 227 ? -7.594 8.753 -3.885 1.00 73.88 227 ASP A O 1
ATOM 1687 N N . MET A 1 228 ? -5.618 8.403 -4.867 1.00 68.75 228 MET A N 1
ATOM 1688 C CA . MET A 1 228 ? -4.966 7.949 -3.627 1.00 68.75 228 MET A CA 1
ATOM 1689 C C . MET A 1 228 ? -4.889 9.037 -2.546 1.00 68.75 228 MET A C 1
ATOM 1691 O O . MET A 1 228 ? -5.000 8.722 -1.365 1.00 68.75 228 MET A O 1
ATOM 1695 N N . GLY A 1 229 ? -4.735 10.311 -2.916 1.00 75.62 229 GLY A N 1
ATOM 1696 C CA . GLY A 1 229 ? -4.813 11.425 -1.967 1.00 75.62 229 GLY A CA 1
ATOM 1697 C C . GLY A 1 229 ? -6.172 11.466 -1.264 1.00 75.62 229 GLY A C 1
ATOM 1698 O O . GLY A 1 229 ? -6.235 11.556 -0.039 1.00 75.62 229 GLY A O 1
ATOM 1699 N N . ALA A 1 230 ? -7.255 11.266 -2.021 1.00 79.25 230 ALA A N 1
ATOM 1700 C CA . ALA A 1 230 ? -8.595 11.128 -1.454 1.00 79.25 230 ALA A CA 1
ATOM 1701 C C . ALA A 1 230 ? -8.728 9.877 -0.560 1.00 79.25 230 ALA A C 1
ATOM 1703 O O . ALA A 1 230 ? -9.414 9.916 0.462 1.00 79.25 230 ALA A O 1
ATOM 1704 N N . LEU A 1 231 ? -8.033 8.780 -0.887 1.00 74.06 231 LEU A N 1
ATOM 1705 C CA . LEU A 1 231 ? -7.969 7.599 -0.015 1.00 74.06 231 LEU A CA 1
ATOM 1706 C C . LEU A 1 231 ? -7.242 7.884 1.300 1.00 74.06 231 LEU A C 1
ATOM 1708 O O . LEU A 1 231 ? -7.651 7.373 2.338 1.00 74.06 231 LEU A O 1
ATOM 1712 N N . GLN A 1 232 ? -6.201 8.713 1.291 1.00 77.19 232 GLN A N 1
ATOM 1713 C CA . GLN A 1 232 ? -5.459 9.077 2.497 1.00 77.19 232 GLN A CA 1
ATOM 1714 C C . GLN A 1 232 ? -6.312 9.907 3.471 1.00 77.19 232 GLN A C 1
ATOM 1716 O O . GLN A 1 232 ? -6.272 9.688 4.691 1.00 77.19 232 GLN A O 1
ATOM 1721 N N . ASP A 1 233 ? -7.142 10.801 2.936 1.00 83.75 233 ASP A N 1
ATOM 1722 C CA . ASP A 1 233 ? -8.158 11.511 3.716 1.00 83.75 233 ASP A CA 1
ATOM 1723 C C . ASP A 1 233 ? -9.193 10.534 4.288 1.00 83.75 233 ASP A C 1
ATOM 1725 O O . ASP A 1 233 ? -9.586 10.648 5.452 1.00 83.75 233 ASP A O 1
ATOM 1729 N N . LEU A 1 234 ? -9.560 9.506 3.517 1.00 78.12 234 LEU A N 1
ATOM 1730 C CA . LEU A 1 234 ? -10.469 8.443 3.945 1.00 78.12 234 LEU A CA 1
ATOM 1731 C C . LEU A 1 234 ? -9.869 7.588 5.077 1.00 78.12 234 LEU A C 1
ATOM 1733 O O . LEU A 1 234 ? -10.569 7.318 6.052 1.00 78.12 234 LEU A O 1
ATOM 1737 N N . VAL A 1 235 ? -8.572 7.239 5.028 1.00 80.88 235 VAL A N 1
ATOM 1738 C CA . VAL A 1 235 ? -7.860 6.577 6.149 1.00 80.88 235 VAL A CA 1
ATOM 1739 C C . VAL A 1 235 ? -7.942 7.427 7.397 1.00 80.88 235 VAL A C 1
ATOM 1741 O O . VAL A 1 235 ? -8.291 6.936 8.469 1.00 80.88 235 VAL A O 1
ATOM 1744 N N . THR A 1 236 ? -7.597 8.705 7.265 1.00 87.25 236 THR A N 1
ATOM 1745 C CA . THR A 1 236 ? -7.575 9.624 8.400 1.00 87.25 236 THR A CA 1
ATOM 1746 C C . THR A 1 236 ? -8.976 9.728 8.999 1.00 87.25 236 THR A C 1
ATOM 1748 O O . THR A 1 236 ? -9.141 9.557 10.205 1.00 87.25 236 THR A O 1
ATOM 1751 N N . GLY A 1 237 ? -10.004 9.882 8.163 1.00 85.69 237 GLY A N 1
ATOM 1752 C CA . GLY A 1 237 ? -11.401 9.880 8.590 1.00 85.69 237 GLY A CA 1
ATOM 1753 C C . GLY A 1 237 ? -11.835 8.578 9.271 1.00 85.69 237 GLY A C 1
ATOM 1754 O O . GLY A 1 237 ? -12.543 8.627 10.274 1.00 85.69 237 GLY A O 1
ATOM 1755 N N . ALA A 1 238 ? -11.377 7.423 8.781 1.00 80.56 238 ALA A N 1
ATOM 1756 C CA . ALA A 1 238 ? -11.731 6.117 9.334 1.00 80.56 238 ALA A CA 1
ATOM 1757 C C . ALA A 1 238 ? -11.041 5.826 10.679 1.00 80.56 238 ALA A C 1
ATOM 1759 O O . ALA A 1 238 ? -11.647 5.240 11.570 1.00 80.56 238 ALA A O 1
ATOM 1760 N N . VAL A 1 239 ? -9.782 6.237 10.845 1.00 90.25 239 VAL A N 1
ATOM 1761 C CA . VAL A 1 239 ? -8.932 5.834 11.981 1.00 90.25 239 VAL A CA 1
ATOM 1762 C C . VAL A 1 239 ? -9.018 6.816 13.152 1.00 90.25 239 VAL A C 1
ATOM 1764 O O . VAL A 1 239 ? -8.919 6.413 14.315 1.00 90.25 239 VAL A O 1
ATOM 1767 N N . MET A 1 240 ? -9.225 8.107 12.878 1.00 91.69 240 MET A N 1
ATOM 1768 C CA . MET A 1 240 ? -9.269 9.150 13.911 1.00 91.69 240 MET A CA 1
ATOM 1769 C C . MET A 1 240 ? -10.333 8.927 15.002 1.00 91.69 240 MET A C 1
ATOM 1771 O O . MET A 1 240 ? -10.014 9.177 16.169 1.00 91.69 240 MET A O 1
ATOM 1775 N N . PRO A 1 241 ? -11.543 8.408 14.706 1.00 91.31 241 PRO A N 1
ATOM 1776 C CA . PRO A 1 241 ? -12.506 8.036 15.742 1.00 91.31 241 PRO A CA 1
ATOM 1777 C C . PRO A 1 241 ? -11.953 6.999 16.731 1.00 91.31 241 PRO A C 1
ATOM 1779 O O . PRO A 1 241 ? -12.117 7.156 17.942 1.00 91.31 241 PRO A O 1
ATOM 1782 N N . GLY A 1 242 ? -11.225 5.987 16.243 1.00 89.62 242 GLY A N 1
ATOM 1783 C CA . GLY A 1 242 ? -10.578 4.977 17.086 1.00 89.62 242 GLY A CA 1
ATOM 1784 C C . GLY A 1 242 ? -9.498 5.572 17.994 1.00 89.62 242 GLY A C 1
ATOM 1785 O O . GLY A 1 242 ? -9.458 5.278 19.190 1.00 89.62 242 GLY A O 1
ATOM 1786 N N . VAL A 1 243 ? -8.682 6.492 17.464 1.00 93.19 243 VAL A N 1
ATOM 1787 C CA . VAL A 1 243 ? -7.682 7.234 18.257 1.00 93.19 243 VAL A CA 1
ATOM 1788 C C . VAL A 1 243 ? -8.351 8.066 19.350 1.00 93.19 243 VAL A C 1
ATOM 1790 O O . VAL A 1 243 ? -7.919 8.032 20.503 1.00 93.19 243 VAL A O 1
ATOM 1793 N N . ALA A 1 244 ? -9.406 8.808 19.006 1.00 92.81 244 ALA A N 1
ATOM 1794 C CA . ALA A 1 244 ? -10.141 9.639 19.954 1.00 92.81 244 ALA A CA 1
ATOM 1795 C C . ALA A 1 244 ? -10.762 8.795 21.076 1.00 92.81 244 ALA A C 1
ATOM 1797 O O . ALA A 1 244 ? -10.629 9.144 22.250 1.00 92.81 244 ALA A O 1
ATOM 1798 N N . ARG A 1 245 ? -11.353 7.647 20.725 1.00 92.62 245 ARG A N 1
ATOM 1799 C CA . ARG A 1 245 ? -11.918 6.687 21.679 1.00 92.62 245 ARG A CA 1
ATOM 1800 C C . ARG A 1 245 ? -10.860 6.155 22.641 1.00 92.62 245 ARG A C 1
ATOM 1802 O O . ARG A 1 245 ? -11.036 6.248 23.852 1.00 92.62 245 ARG A O 1
ATOM 1809 N N . CYS A 1 246 ? -9.723 5.698 22.122 1.00 92.62 246 CYS A N 1
ATOM 1810 C CA . CYS A 1 246 ? -8.639 5.208 22.970 1.00 92.62 246 CYS A CA 1
ATOM 1811 C C . CYS A 1 246 ? -8.012 6.291 23.840 1.00 92.62 246 CYS A C 1
ATOM 1813 O O . CYS A 1 246 ? -7.596 6.017 24.961 1.00 92.62 246 CYS A O 1
ATOM 1815 N N . ARG A 1 247 ? -7.975 7.539 23.368 1.00 92.25 247 ARG A N 1
ATOM 1816 C CA . ARG A 1 247 ? -7.518 8.667 24.180 1.00 92.25 247 ARG A CA 1
ATOM 1817 C C . ARG A 1 247 ? -8.486 8.989 25.318 1.00 92.25 247 ARG A C 1
ATOM 1819 O O . ARG A 1 247 ? -8.021 9.283 26.415 1.00 92.25 247 ARG A O 1
ATOM 1826 N N . ALA A 1 248 ? -9.794 8.942 25.070 1.00 88.38 248 ALA A N 1
ATOM 1827 C CA . ALA A 1 248 ? -10.811 9.194 26.090 1.00 88.38 248 ALA A CA 1
ATOM 1828 C C . ALA A 1 248 ? -10.765 8.144 27.213 1.00 88.38 248 ALA A C 1
ATOM 1830 O O . ALA A 1 248 ? -10.853 8.496 28.383 1.00 88.38 248 ALA A O 1
ATOM 1831 N N . GLU A 1 249 ? -10.528 6.874 26.875 1.00 86.69 249 GLU A N 1
ATOM 1832 C CA . GLU A 1 249 ? -10.393 5.790 27.861 1.00 86.69 249 GLU A CA 1
ATOM 1833 C C . GLU A 1 249 ? -9.145 5.911 28.751 1.00 86.69 249 GLU A C 1
ATOM 1835 O O . GLU A 1 249 ? -9.104 5.346 29.843 1.00 86.69 249 GLU A O 1
ATOM 1840 N N . LEU A 1 250 ? -8.125 6.653 28.308 1.00 86.00 250 LEU A N 1
ATOM 1841 C CA . LEU A 1 250 ? -6.910 6.909 29.083 1.00 86.00 250 LEU A CA 1
ATOM 1842 C C . LEU A 1 250 ? -7.050 8.078 30.068 1.00 86.00 250 LEU A C 1
ATOM 1844 O O . LEU A 1 250 ? -6.164 8.265 30.904 1.00 86.00 250 LEU A O 1
ATOM 1848 N N . GLN A 1 251 ? -8.112 8.884 29.974 1.00 84.88 251 GLN A N 1
ATOM 1849 C CA . GLN A 1 251 ? -8.305 10.012 30.882 1.00 84.88 251 GLN A CA 1
ATOM 1850 C C . GLN A 1 251 ? -8.813 9.519 32.248 1.00 84.88 251 GLN A C 1
ATOM 1852 O O . GLN A 1 251 ? -9.775 8.751 32.302 1.00 84.88 251 GLN A O 1
ATOM 1857 N N . PRO A 1 252 ? -8.183 9.933 33.365 1.00 78.31 252 PRO A N 1
ATOM 1858 C CA . PRO A 1 252 ? -8.681 9.597 34.692 1.00 78.31 252 PRO A CA 1
ATOM 1859 C C . PRO A 1 252 ? -10.085 10.192 34.897 1.00 78.31 252 PRO A C 1
ATOM 1861 O O . PRO A 1 252 ? -10.368 11.269 34.362 1.00 78.31 252 PRO A O 1
ATOM 1864 N N . PRO A 1 253 ? -10.968 9.518 35.658 1.00 75.62 253 PRO A N 1
ATOM 1865 C CA . PRO A 1 253 ? -12.295 10.048 35.946 1.00 75.62 253 PRO A CA 1
ATOM 1866 C C . PRO A 1 253 ? -12.180 11.415 36.643 1.00 75.62 253 PRO A C 1
ATOM 1868 O O . PRO A 1 253 ? -11.283 11.587 37.475 1.00 75.62 253 PRO A O 1
ATOM 1871 N N . PRO A 1 254 ? -13.055 12.386 36.320 1.00 81.19 254 PRO A N 1
ATOM 1872 C CA . PRO A 1 254 ? -13.078 13.662 37.024 1.00 81.19 254 PRO A CA 1
ATOM 1873 C C . PRO A 1 254 ? -13.381 13.414 38.509 1.00 81.19 254 PRO A C 1
ATOM 1875 O O . PRO A 1 254 ? -14.323 12.689 38.835 1.00 81.19 254 PRO A O 1
ATOM 1878 N N . HIS A 1 255 ? -12.530 13.967 39.376 1.00 75.44 255 HIS A N 1
ATOM 1879 C CA . HIS A 1 255 ? -12.665 13.915 40.833 1.00 75.44 255 HIS A CA 1
ATOM 1880 C C . HIS A 1 255 ? -13.727 14.885 41.346 1.00 75.44 255 HIS A C 1
ATOM 1882 O O . HIS A 1 255 ? -13.836 15.992 40.770 1.00 75.44 255 HIS A O 1
#

pLDDT: mean 75.93, std 19.29, range [29.95, 98.0]

Secondary structure (DSSP, 8-state):
--------------PPPP-PPPPPPPP--------HHHHHIIIIIIHHHHHHHHHHHHHHHHHHHHHHHHHHHHH--TTS-THHHHHHHHHHHHHHHHHHHHHHHHHHHHS-TTTS-SS--SHHHHHHHHHHHHHHHHHHHHHHHHHHHHHHHHHHHHHHHHHHTHHHHHHHHHS-SS--------------S-PPP----------HHHHSHHHHHHHHHHHHHHHHHHHHHHHHHHHHHHHHHHHHHTSPPP-

Sequence (255 aa):
MSILTVALLAVGVAQAPAPAASPTPPPTIIRIKSTPFCQAFRDNILSAVVGLRYNDRVIDESKSTLSKLAFDSVAEDPRVSTAGLTMDQYQLGQLVHQVAHNLVHVYALLDDPNRLPRNPRTDADRDLAQMQASLQFIADAQARWLNVISGTYESAALNDLLSRDSGVAVVLQRGGTSSTQRNLGDSILPQPGDSPPPLAAAQPDGTLIGSAPAGRVATAIGTDKHDMGALQDLVTGAVMPGVARCRAELQPPPH

Foldseek 3Di:
DDDDDDDDDDDDDDDDDDPDDDDDPPPPDDDQDFDLLLVLCVVFLVLLVVLLVVLVVLLVVLLVLLLQLLCCVQVDDPVDDPPSNVVSLVSLVVSLVSNVVSLVVNVVSLPPCVSQPPDQDDPSNVLSPQSSVLSVVSSVVSVVLSVLSVVLSVVSVVVVVVVVVVVVVVVVVVPPDDDDPDDPDDDPDPDDDDDDDPDPDPQPDDDSSCVGSSSVSSVVSVVVVVVVVVSVVVSCVSSVVSVVVSVVSSDDPDD

Radius of gyration: 29.02 Å; chains: 1; bounding box: 75×40×95 Å